Protein AF-A0A7S4QB04-F1 (afdb_monomer)

Nearest PDB structures (foldseek):
  3plt-assembly1_B  TM=1.970E-01  e=7.147E+00  Saccharomyces cerevisiae

Sequence (277 aa):
MVGHVVLGEHLRWPHLVALVASVVGAALVAQPEFLFGSKGGASSTWLGYVMALVGGFLQACIFICARKSAEVSGAVASSVEAYMGVVMFLIMPFISPIEGASMSRIADNPLLATGYVALSFCLTYVGIGAGCLGSMWCPAAVGATVMTAATMVTGYVAQTILFGETPQLLTMLGAGLMLAAVVLMALTRTEVPEKLVSEDASADNPENAANNQENEAQEVCSNASSKSTSLLSFAAAEYSQVQVPRQRQRRSDGAAAAAASNPEATTVGAVAPANAA

Secondary structure (DSSP, 8-state):
-HHHHHH-----HHHHHHHHHHHHHHHHHH--HHHH---S--S-HHHHHHHHHHHHHHHHHHHHHHHHTTTS-HHHHHHHHHHHHHHHHHHHHHH---TT--THHHHH-HHHHHHHHHHHHHHHHHHHHHHHHHHHHS-HHHHHHHHHHHHHHHHHHHHHHHH-PPPPHHHHHHHHHHHHHHHHHHHHTT-----SSSSSS-SS--S--SS------------S-TTHHHHHHHHHHHHHTS------THHHHHHHHHTT-----------PPPP--

Radius of gyration: 29.86 Å; Cα contacts (8 Å, |Δi|>4): 97; chains: 1; bounding box: 74×93×74 Å

Organism: NCBI:txid311494

Structure (mmCIF, N/CA/C/O backbone):
data_AF-A0A7S4QB04-F1
#
_entry.id   AF-A0A7S4QB04-F1
#
loop_
_atom_site.group_PDB
_atom_site.id
_atom_site.type_symbol
_atom_site.label_atom_id
_atom_site.label_alt_id
_atom_site.label_comp_id
_atom_site.label_asym_id
_atom_site.label_entity_id
_atom_site.label_seq_id
_atom_site.pdbx_PDB_ins_code
_atom_site.Cartn_x
_atom_site.Cartn_y
_atom_site.Cartn_z
_atom_site.occupancy
_atom_site.B_iso_or_equiv
_atom_site.auth_seq_id
_atom_site.auth_comp_id
_atom_site.auth_asym_id
_atom_site.auth_atom_id
_atom_site.pdbx_PDB_model_num
ATOM 1 N N . MET A 1 1 ? -3.604 -3.890 -15.550 1.00 62.22 1 MET A N 1
ATOM 2 C CA . MET A 1 1 ? -4.575 -3.424 -16.568 1.00 62.22 1 MET A CA 1
ATOM 3 C C . MET A 1 1 ? -4.302 -1.985 -16.993 1.00 62.22 1 MET A C 1
ATOM 5 O O . MET A 1 1 ? -3.884 -1.806 -18.124 1.00 62.22 1 MET A O 1
ATOM 9 N N . VAL A 1 2 ? -4.429 -0.977 -16.115 1.00 73.00 2 VAL A N 1
ATOM 10 C CA . VAL A 1 2 ? -4.194 0.440 -16.491 1.00 73.00 2 VAL A CA 1
ATOM 11 C C . VAL A 1 2 ? -2.792 0.670 -17.069 1.00 73.00 2 VAL A C 1
ATOM 13 O O . VAL A 1 2 ? -2.655 1.319 -18.097 1.00 73.00 2 VAL A O 1
ATOM 16 N N . GLY A 1 3 ? -1.765 0.043 -16.485 1.00 67.25 3 GLY A N 1
ATOM 17 C CA . GLY A 1 3 ? -0.408 0.074 -17.037 1.00 67.25 3 GLY A CA 1
ATOM 18 C C . GLY A 1 3 ? -0.315 -0.452 -18.474 1.00 67.25 3 GLY A C 1
ATOM 19 O O . GLY A 1 3 ? 0.361 0.163 -19.277 1.00 67.25 3 GLY A O 1
ATOM 20 N N . HIS A 1 4 ? -1.051 -1.505 -18.847 1.00 72.62 4 HIS A N 1
ATOM 21 C CA . HIS A 1 4 ? -1.059 -1.996 -20.231 1.00 72.62 4 HIS A CA 1
ATOM 22 C C . HIS A 1 4 ? -1.686 -0.981 -21.190 1.00 72.62 4 HIS A C 1
ATOM 24 O O . HIS A 1 4 ? -1.130 -0.715 -22.247 1.00 72.62 4 HIS A O 1
ATOM 30 N N . VAL A 1 5 ? -2.812 -0.377 -20.803 1.00 79.94 5 VAL A N 1
ATOM 31 C CA . VAL A 1 5 ? -3.500 0.619 -21.640 1.00 79.94 5 VAL A CA 1
ATOM 32 C C . VAL A 1 5 ? -2.649 1.879 -21.815 1.00 79.94 5 VAL A C 1
ATOM 34 O O . VAL A 1 5 ? -2.617 2.455 -22.895 1.00 79.94 5 VAL A O 1
ATOM 37 N N . VAL A 1 6 ? -1.946 2.304 -20.762 1.00 78.12 6 VAL A N 1
ATOM 38 C CA . VAL A 1 6 ? -1.159 3.546 -20.767 1.00 78.12 6 VAL A CA 1
ATOM 39 C C . VAL A 1 6 ? 0.252 3.349 -21.334 1.00 78.12 6 VAL A C 1
ATOM 41 O O . VAL A 1 6 ? 0.776 4.260 -21.967 1.00 78.12 6 VAL A O 1
ATOM 44 N N . LEU A 1 7 ? 0.876 2.188 -21.110 1.00 70.12 7 LEU A N 1
ATOM 45 C CA . LEU A 1 7 ? 2.275 1.906 -21.474 1.00 70.12 7 LEU A CA 1
ATOM 46 C C . LEU A 1 7 ? 2.415 0.949 -22.669 1.00 70.12 7 LEU A C 1
ATOM 48 O O . LEU A 1 7 ? 3.522 0.766 -23.161 1.00 70.12 7 LEU A O 1
ATOM 52 N N . GLY A 1 8 ? 1.333 0.314 -23.128 1.00 76.62 8 GLY A N 1
ATOM 53 C CA . GLY A 1 8 ? 1.354 -0.643 -24.241 1.00 76.62 8 GLY A CA 1
ATOM 54 C C . GLY A 1 8 ? 1.967 -2.017 -23.919 1.00 76.62 8 GLY A C 1
ATOM 55 O O . GLY A 1 8 ? 2.190 -2.809 -24.826 1.00 76.62 8 GLY A O 1
ATOM 56 N N . GLU A 1 9 ? 2.245 -2.342 -22.651 1.00 76.69 9 GLU A N 1
ATOM 57 C CA . GLU A 1 9 ? 2.982 -3.564 -22.262 1.00 76.69 9 GLU A CA 1
ATOM 58 C C . GLU A 1 9 ? 2.154 -4.854 -22.430 1.00 76.69 9 GLU A C 1
ATOM 60 O O . GLU A 1 9 ? 1.199 -5.053 -21.686 1.00 76.69 9 GLU A O 1
ATOM 65 N N . HIS A 1 10 ? 2.509 -5.765 -23.341 1.00 82.25 10 HIS A N 1
ATOM 66 C CA . HIS A 1 10 ? 1.749 -7.005 -23.577 1.00 82.25 10 HIS A CA 1
ATOM 67 C C . HIS A 1 10 ? 1.538 -7.860 -22.307 1.00 82.25 10 HIS A C 1
ATOM 69 O O . HIS A 1 10 ? 2.492 -8.355 -21.702 1.00 82.25 10 HIS A O 1
ATOM 75 N N . LEU A 1 11 ? 0.274 -8.115 -21.938 1.00 81.31 11 LEU A N 1
ATOM 76 C CA . LEU A 1 11 ? -0.063 -9.061 -20.869 1.00 81.31 11 LEU A CA 1
ATOM 77 C C . LEU A 1 11 ? 0.201 -10.500 -21.322 1.00 81.31 11 LEU A C 1
ATOM 79 O O . LEU A 1 11 ? -0.529 -11.059 -22.138 1.00 81.31 11 LEU A O 1
ATOM 83 N N . ARG A 1 12 ? 1.219 -11.129 -20.736 1.00 89.00 12 ARG A N 1
ATOM 84 C CA . ARG A 1 12 ? 1.463 -12.571 -20.894 1.00 89.00 12 ARG A CA 1
ATOM 85 C C . ARG A 1 12 ? 0.539 -13.354 -19.951 1.00 89.00 12 ARG A C 1
ATOM 87 O O . ARG A 1 12 ? 0.275 -12.899 -18.839 1.00 89.00 12 ARG A O 1
ATOM 94 N N . TRP A 1 13 ? 0.132 -14.563 -20.342 1.00 92.94 13 TRP A N 1
ATOM 95 C CA . TRP A 1 13 ? -0.676 -15.491 -19.526 1.00 92.94 13 TRP A CA 1
ATOM 96 C C . TRP A 1 13 ? -0.272 -15.623 -18.039 1.00 92.94 13 TRP A C 1
ATOM 98 O O . TRP A 1 13 ? -1.171 -15.641 -17.198 1.00 92.94 13 TRP A O 1
ATOM 108 N N . PRO A 1 14 ? 1.024 -15.645 -17.661 1.00 90.94 14 PRO A N 1
ATOM 109 C CA . PRO A 1 14 ? 1.427 -15.722 -16.254 1.00 90.94 14 PRO A CA 1
ATOM 110 C C . PRO A 1 14 ? 0.915 -14.551 -15.406 1.00 90.94 14 PRO A C 1
ATOM 112 O O . PRO A 1 14 ? 0.547 -14.740 -14.249 1.00 90.94 14 PRO A O 1
ATOM 115 N N . HIS A 1 15 ? 0.815 -13.352 -15.992 1.00 87.94 15 HIS A N 1
ATOM 116 C CA . HIS A 1 15 ? 0.278 -12.174 -15.311 1.00 87.94 15 HIS A CA 1
ATOM 117 C C . HIS A 1 15 ? -1.206 -12.349 -14.991 1.00 87.94 15 HIS A C 1
ATOM 119 O O . HIS A 1 15 ? -1.661 -11.906 -13.940 1.00 87.94 15 HIS A O 1
ATOM 125 N N . LEU A 1 16 ? -1.959 -13.011 -15.877 1.00 90.25 16 LEU A N 1
ATOM 126 C CA . LEU A 1 16 ? -3.371 -13.304 -15.650 1.00 90.25 16 LEU A CA 1
ATOM 127 C C . LEU A 1 16 ? -3.540 -14.305 -14.503 1.00 90.25 16 LEU A C 1
ATOM 129 O O . LEU A 1 16 ? -4.367 -14.085 -13.624 1.00 90.25 16 LEU A O 1
ATOM 133 N N . VAL A 1 17 ? -2.724 -15.362 -14.473 1.00 93.00 17 VAL A N 1
ATOM 134 C CA . VAL A 1 17 ? -2.746 -16.357 -13.388 1.00 93.00 17 VAL A CA 1
ATOM 135 C C . VAL A 1 17 ? -2.407 -15.706 -12.048 1.00 93.00 17 VAL A C 1
ATOM 137 O O . VAL A 1 17 ? -3.140 -15.896 -11.078 1.00 93.00 17 VAL A O 1
ATOM 140 N N . ALA A 1 18 ? -1.353 -14.885 -11.998 1.00 91.12 18 ALA A N 1
ATOM 141 C CA . ALA A 1 18 ? -1.003 -14.138 -10.794 1.00 91.12 18 ALA A CA 1
ATOM 142 C C . ALA A 1 18 ? -2.125 -13.182 -10.363 1.00 91.12 18 ALA A C 1
ATOM 144 O O . ALA A 1 18 ? -2.456 -13.108 -9.183 1.00 91.12 18 ALA A O 1
ATOM 145 N N . LEU A 1 19 ? -2.754 -12.479 -11.309 1.00 89.62 19 LEU A N 1
ATOM 146 C CA . LEU A 1 19 ? -3.870 -11.583 -11.015 1.00 89.62 19 LEU A CA 1
ATOM 147 C C . LEU A 1 19 ? -5.042 -12.344 -10.381 1.00 89.62 19 LEU A C 1
ATOM 149 O O . LEU A 1 19 ? -5.553 -11.920 -9.348 1.00 89.62 19 LEU A O 1
ATOM 153 N N . VAL A 1 20 ? -5.438 -13.478 -10.964 1.00 93.81 20 VAL A N 1
ATOM 154 C CA . VAL A 1 20 ? -6.524 -14.315 -10.431 1.00 93.81 20 VAL A CA 1
ATOM 155 C C . VAL A 1 20 ? -6.168 -14.840 -9.042 1.00 93.81 20 VAL A C 1
ATOM 157 O O . VAL A 1 20 ? -6.974 -14.711 -8.123 1.00 93.81 20 VAL A O 1
ATOM 160 N N . ALA A 1 21 ? -4.955 -15.364 -8.856 1.00 94.12 21 ALA A N 1
ATOM 161 C CA . ALA A 1 21 ? -4.488 -15.837 -7.554 1.00 94.12 21 ALA A CA 1
ATOM 162 C C . ALA A 1 21 ? -4.506 -14.719 -6.494 1.00 94.12 21 ALA A C 1
ATOM 164 O O . ALA A 1 21 ? -4.966 -14.938 -5.375 1.00 94.12 21 ALA A O 1
ATOM 165 N N . SER A 1 22 ? -4.086 -13.503 -6.857 1.00 90.94 22 SER A N 1
ATOM 166 C CA . SER A 1 22 ? -4.128 -12.334 -5.973 1.00 90.94 22 SER A CA 1
ATOM 167 C C . SER A 1 22 ? -5.561 -11.946 -5.589 1.00 90.94 22 SER A C 1
ATOM 169 O O . SER A 1 22 ? -5.825 -11.708 -4.413 1.00 90.94 22 SER A O 1
ATOM 171 N N . VAL A 1 23 ? -6.504 -11.950 -6.540 1.00 90.50 23 VAL A N 1
ATOM 172 C CA . VAL A 1 23 ? -7.926 -11.660 -6.275 1.00 90.50 23 VAL A CA 1
ATOM 173 C C . VAL A 1 23 ? -8.546 -12.706 -5.348 1.00 90.50 23 VAL A C 1
ATOM 175 O O . VAL A 1 23 ? -9.250 -12.347 -4.406 1.00 90.50 23 VAL A O 1
ATOM 178 N N . VAL A 1 24 ? -8.259 -13.992 -5.570 1.00 94.81 24 VAL A N 1
ATOM 179 C CA . VAL A 1 24 ? -8.722 -15.072 -4.683 1.00 94.81 24 VAL A CA 1
ATOM 180 C C . VAL A 1 24 ? -8.132 -14.906 -3.282 1.00 94.81 24 VAL A C 1
ATOM 182 O O . VAL A 1 24 ? -8.862 -14.995 -2.298 1.00 94.81 24 VAL A O 1
ATOM 185 N N . GLY A 1 25 ? -6.835 -14.603 -3.179 1.00 92.38 25 GLY A N 1
ATOM 186 C CA . GLY A 1 25 ? -6.180 -14.348 -1.898 1.00 92.38 25 GLY A CA 1
ATOM 187 C C . GLY A 1 25 ? -6.803 -13.162 -1.158 1.00 92.38 25 GLY A C 1
ATOM 188 O O . GLY A 1 25 ? -7.127 -13.279 0.022 1.00 92.38 25 GLY A O 1
ATOM 189 N N . ALA A 1 26 ? -7.080 -12.066 -1.869 1.00 90.38 26 ALA A N 1
ATOM 190 C CA . ALA A 1 26 ? -7.753 -10.894 -1.318 1.00 90.38 26 ALA A CA 1
ATOM 191 C C . ALA A 1 26 ? -9.171 -11.218 -0.829 1.00 90.38 26 ALA A C 1
ATOM 193 O O . ALA A 1 26 ? -9.561 -10.771 0.246 1.00 90.38 26 ALA A O 1
ATOM 194 N N . ALA A 1 27 ? -9.929 -12.033 -1.568 1.00 92.19 27 ALA A N 1
ATOM 195 C CA . ALA A 1 27 ? -11.259 -12.474 -1.152 1.00 92.19 27 ALA A CA 1
ATOM 196 C C . ALA A 1 27 ? -11.217 -13.352 0.113 1.00 92.19 27 ALA A C 1
ATOM 198 O O . ALA A 1 27 ? -12.081 -13.214 0.978 1.00 92.19 27 ALA A O 1
ATOM 199 N N . LEU A 1 28 ? -10.202 -14.213 0.259 1.00 93.88 28 LEU A N 1
ATOM 200 C CA . LEU A 1 28 ? -10.002 -15.028 1.466 1.00 93.88 28 LEU A CA 1
ATOM 201 C C . LEU A 1 28 ? -9.606 -14.186 2.684 1.00 93.88 28 LEU A C 1
ATOM 203 O O . LEU A 1 28 ? -10.012 -14.504 3.800 1.00 93.88 28 LEU A O 1
ATOM 207 N N . VAL A 1 29 ? -8.835 -13.115 2.475 1.00 90.56 29 VAL A N 1
ATOM 208 C CA . VAL A 1 29 ? -8.474 -12.161 3.534 1.00 90.56 29 VAL A CA 1
ATOM 209 C C . VAL A 1 29 ? -9.674 -11.303 3.931 1.00 90.56 29 VAL A C 1
ATOM 211 O O . VAL A 1 29 ? -9.945 -11.160 5.120 1.00 90.56 29 VAL A O 1
ATOM 214 N N . ALA A 1 30 ? -10.405 -10.760 2.954 1.00 88.88 30 ALA A N 1
ATOM 215 C CA . ALA A 1 30 ? -11.537 -9.864 3.185 1.00 88.88 30 ALA A CA 1
ATOM 216 C C . ALA A 1 30 ? -12.785 -10.580 3.726 1.00 88.88 30 ALA A C 1
ATOM 218 O O . ALA A 1 30 ? -13.674 -9.907 4.243 1.00 88.88 30 ALA A O 1
ATOM 219 N N . GLN A 1 31 ? -12.858 -11.909 3.568 1.00 91.88 31 GLN A N 1
ATOM 220 C CA . GLN A 1 31 ? -13.980 -12.768 3.959 1.00 91.88 31 GLN A CA 1
ATOM 221 C C . GLN A 1 31 ? -15.347 -12.112 3.707 1.00 91.88 31 GLN A C 1
ATOM 223 O O . GLN A 1 31 ? -16.115 -11.899 4.648 1.00 91.88 31 GLN A O 1
ATOM 228 N N . PRO A 1 32 ? -15.669 -11.732 2.456 1.00 89.50 32 PRO A N 1
ATOM 229 C CA . PRO A 1 32 ? -16.854 -10.938 2.225 1.00 89.50 32 PRO A CA 1
ATOM 230 C C . PRO A 1 32 ? -18.120 -11.730 2.559 1.00 89.50 32 PRO A C 1
ATOM 232 O O . PRO A 1 32 ? -18.220 -12.927 2.271 1.00 89.50 32 PRO A O 1
ATOM 235 N N . GLU A 1 33 ? -19.109 -11.045 3.133 1.00 90.19 33 GLU A N 1
ATOM 236 C CA . GLU A 1 33 ? -20.320 -11.677 3.681 1.00 90.19 33 GLU A CA 1
ATOM 237 C C . GLU A 1 33 ? -21.095 -12.506 2.644 1.00 90.19 33 GLU A C 1
ATOM 239 O O . GLU A 1 33 ? -21.743 -13.487 2.998 1.00 90.19 33 GLU A O 1
ATOM 244 N N . PHE A 1 34 ? -21.000 -12.166 1.353 1.00 87.62 34 PHE A N 1
ATOM 245 C CA . PHE A 1 34 ? -21.664 -12.920 0.285 1.00 87.62 34 PHE A CA 1
ATOM 246 C C . PHE A 1 34 ? -21.056 -14.313 0.037 1.00 87.62 34 PHE A C 1
ATOM 248 O O . PHE A 1 34 ? -21.758 -15.188 -0.462 1.00 87.62 34 PHE A O 1
ATOM 255 N N . LEU A 1 35 ? -19.777 -14.530 0.374 1.00 90.50 35 LEU A N 1
ATOM 256 C CA . LEU A 1 35 ? -19.100 -15.831 0.240 1.00 90.50 35 LEU A CA 1
ATOM 257 C C . LEU A 1 35 ? -19.093 -16.621 1.547 1.00 90.50 35 LEU A C 1
ATOM 259 O O . LEU A 1 35 ? -19.187 -17.845 1.519 1.00 90.50 35 LEU A O 1
ATOM 263 N N . PHE A 1 36 ? -18.954 -15.928 2.680 1.00 92.50 36 PHE A N 1
ATOM 264 C CA . PHE A 1 36 ? -18.722 -16.556 3.986 1.00 92.50 36 PHE A CA 1
ATOM 265 C C . PHE A 1 36 ? -19.918 -16.467 4.942 1.00 92.50 36 PHE A C 1
ATOM 267 O O . PHE A 1 36 ? -19.867 -17.019 6.041 1.00 92.50 36 PHE A O 1
ATOM 274 N N . GLY A 1 37 ? -21.006 -15.823 4.514 1.00 90.81 37 GLY A N 1
ATOM 275 C CA . GLY A 1 37 ? -22.184 -15.558 5.330 1.00 90.81 37 GLY A CA 1
ATOM 276 C C . GLY A 1 37 ? -22.016 -14.317 6.210 1.00 90.81 37 GLY A C 1
ATOM 277 O O . GLY A 1 37 ? -20.921 -13.987 6.665 1.00 90.81 37 GLY A O 1
ATOM 278 N N . SER A 1 38 ? -23.120 -13.613 6.461 1.00 85.44 38 SER A N 1
ATOM 279 C CA . SER A 1 38 ? -23.145 -12.478 7.386 1.00 85.44 38 SER A CA 1
ATOM 280 C C . SER A 1 38 ? -23.165 -12.980 8.831 1.00 85.44 38 SER A C 1
ATOM 282 O O . SER A 1 38 ? -24.019 -13.792 9.190 1.00 85.44 38 SER A O 1
ATOM 284 N N . LYS A 1 39 ? -22.256 -12.491 9.684 1.00 80.00 39 LYS A N 1
ATOM 285 C CA . LYS A 1 39 ? -22.237 -12.816 11.126 1.00 80.00 39 LYS A CA 1
ATOM 286 C C . LYS A 1 39 ? -23.136 -11.908 11.982 1.00 80.00 39 LYS A C 1
ATOM 288 O O . LYS A 1 39 ? -23.058 -11.962 13.203 1.00 80.00 39 LYS A O 1
ATOM 293 N N . GLY A 1 40 ? -24.040 -11.151 11.355 1.00 69.62 40 GLY A N 1
ATOM 294 C CA . GLY A 1 40 ? -25.087 -10.392 12.041 1.00 69.62 40 GLY A CA 1
ATOM 295 C C . GLY A 1 40 ? -24.639 -8.992 12.462 1.00 69.62 40 GLY A C 1
ATOM 296 O O . GLY A 1 40 ? -24.097 -8.800 13.543 1.00 69.62 40 GLY A O 1
ATOM 297 N N . GLY A 1 41 ? -24.913 -8.009 11.601 1.00 70.06 41 GLY A N 1
ATOM 298 C CA . GLY A 1 41 ? -24.689 -6.584 11.860 1.00 70.06 41 GLY A CA 1
ATOM 299 C C . GLY A 1 41 ? -24.790 -5.771 10.570 1.00 70.06 41 GLY A C 1
ATOM 300 O O . GLY A 1 41 ? -23.783 -5.450 9.960 1.00 70.06 41 GLY A O 1
ATOM 301 N N . ALA A 1 42 ? -26.012 -5.490 10.113 1.00 63.34 42 ALA A N 1
ATOM 302 C CA . ALA A 1 42 ? -26.306 -4.934 8.788 1.00 63.34 42 ALA A CA 1
ATOM 303 C C . ALA A 1 42 ? -26.025 -3.419 8.632 1.00 63.34 42 ALA A C 1
ATOM 305 O O . ALA A 1 42 ? -26.870 -2.691 8.109 1.00 63.34 42 ALA A O 1
ATOM 306 N N . SER A 1 43 ? -24.862 -2.913 9.049 1.00 67.25 43 SER A N 1
ATOM 307 C CA . SER A 1 43 ? -24.471 -1.522 8.776 1.00 67.25 43 SER A CA 1
ATOM 308 C C . SER A 1 43 ? -23.381 -1.436 7.701 1.00 67.25 43 SER A C 1
ATOM 310 O O . SER A 1 43 ? -22.192 -1.596 7.940 1.00 67.25 43 SER A O 1
ATOM 312 N N . SER A 1 44 ? -23.813 -1.128 6.474 1.00 80.81 44 SER A N 1
ATOM 313 C CA . SER A 1 44 ? -23.005 -0.539 5.388 1.00 80.81 44 SER A CA 1
ATOM 314 C C . SER A 1 44 ? -21.656 -1.195 5.025 1.00 80.81 44 SER A C 1
ATOM 316 O O . SER A 1 44 ? -20.796 -0.514 4.467 1.00 80.81 44 SER A O 1
ATOM 318 N N . THR A 1 45 ? -21.461 -2.504 5.230 1.00 83.56 45 THR A N 1
ATOM 319 C CA . THR A 1 45 ? -20.228 -3.221 4.823 1.00 83.56 45 THR A CA 1
ATOM 320 C C . THR A 1 45 ? -19.882 -3.000 3.342 1.00 83.56 45 THR A C 1
ATOM 322 O O . THR A 1 45 ? -18.719 -2.837 2.972 1.00 83.56 45 THR A O 1
ATOM 325 N N . TRP A 1 46 ? -20.905 -2.901 2.485 1.00 85.50 46 TRP A N 1
ATOM 326 C CA . TRP A 1 46 ? -20.745 -2.646 1.051 1.00 85.50 46 TRP A CA 1
ATOM 327 C C . TRP A 1 46 ? -20.027 -1.322 0.742 1.00 85.50 46 TRP A C 1
ATOM 329 O O . TRP A 1 46 ? -19.248 -1.265 -0.210 1.00 85.50 46 TRP A O 1
ATOM 339 N N . LEU A 1 47 ? -20.246 -0.277 1.550 1.00 86.75 47 LEU A N 1
ATOM 340 C CA . LEU A 1 47 ? -19.595 1.020 1.366 1.00 86.75 47 LEU A CA 1
ATOM 341 C C . LEU A 1 47 ? -18.092 0.896 1.624 1.00 86.75 47 LEU A C 1
ATOM 343 O O . LEU A 1 47 ? -17.296 1.451 0.872 1.00 86.75 47 LEU A O 1
ATOM 347 N N . GLY A 1 48 ? -17.707 0.104 2.630 1.00 85.88 48 GLY A N 1
ATOM 348 C CA . GLY A 1 48 ? -16.311 -0.237 2.897 1.00 85.88 48 GLY A CA 1
ATOM 349 C C . GLY A 1 48 ? -15.651 -0.936 1.708 1.00 85.88 48 GLY A C 1
ATOM 350 O O . GLY A 1 48 ? -14.552 -0.554 1.313 1.00 85.88 48 GLY A O 1
ATOM 351 N N . TYR A 1 49 ? -16.339 -1.889 1.069 1.00 86.56 49 TYR A N 1
ATOM 352 C CA . TYR A 1 49 ? -15.822 -2.553 -0.134 1.00 86.56 49 TYR A CA 1
ATOM 353 C C . TYR A 1 49 ? -15.645 -1.589 -1.312 1.00 86.56 49 TYR A C 1
ATOM 355 O O . TYR A 1 49 ? -14.609 -1.620 -1.975 1.00 86.56 49 TYR A O 1
ATOM 363 N N . VAL A 1 50 ? -16.618 -0.705 -1.558 1.00 88.88 50 VAL A N 1
ATOM 364 C CA . VAL A 1 50 ? -16.514 0.308 -2.622 1.00 88.88 50 VAL A CA 1
ATOM 365 C C . VAL A 1 50 ? -15.363 1.270 -2.339 1.00 88.88 50 VAL A C 1
ATOM 367 O O . VAL A 1 50 ? -14.543 1.510 -3.223 1.00 88.88 50 VAL A O 1
ATOM 370 N N . MET A 1 51 ? -15.249 1.769 -1.106 1.00 87.94 51 MET A N 1
ATOM 371 C CA . MET A 1 51 ? -14.161 2.664 -0.707 1.00 87.94 51 MET A CA 1
ATOM 372 C C . MET A 1 51 ? -12.793 1.986 -0.811 1.00 87.94 51 MET A C 1
ATOM 374 O O . MET A 1 51 ? -11.848 2.611 -1.284 1.00 87.94 51 MET A O 1
ATOM 378 N N . ALA A 1 52 ? -12.683 0.706 -0.448 1.00 86.69 52 ALA A N 1
ATOM 379 C CA . ALA A 1 52 ? -11.448 -0.058 -0.600 1.00 86.69 52 ALA A CA 1
ATOM 380 C C . ALA A 1 52 ? -11.048 -0.217 -2.078 1.00 86.69 52 ALA A C 1
ATOM 382 O O . ALA A 1 52 ? -9.882 -0.022 -2.423 1.00 86.69 52 ALA A O 1
ATOM 383 N N . LEU A 1 53 ? -12.005 -0.512 -2.966 1.00 87.56 53 LEU A N 1
ATOM 384 C CA . LEU A 1 53 ? -11.752 -0.615 -4.408 1.00 87.56 53 LEU A CA 1
ATOM 385 C C . LEU A 1 53 ? -11.345 0.728 -5.021 1.00 87.56 53 LEU A C 1
ATOM 387 O O . LEU A 1 53 ? -10.373 0.788 -5.776 1.00 87.56 53 LEU A O 1
ATOM 391 N N . VAL A 1 54 ? -12.058 1.804 -4.680 1.00 90.50 54 VAL A N 1
ATOM 392 C CA . VAL A 1 54 ? -11.733 3.162 -5.138 1.00 90.50 54 VAL A CA 1
ATOM 393 C C . VAL A 1 54 ? -10.361 3.580 -4.616 1.00 90.50 54 VAL A C 1
ATOM 395 O O . VA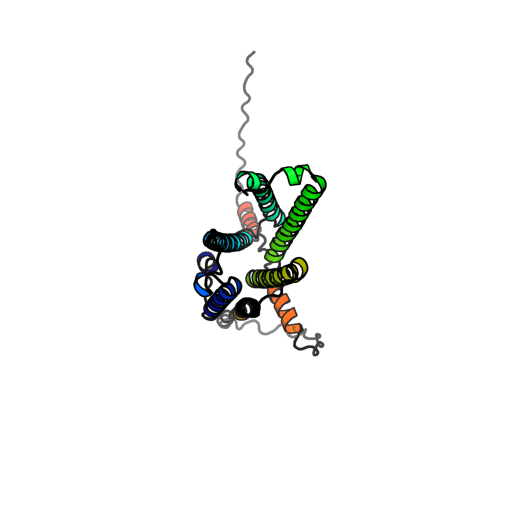L A 1 54 ? -9.538 4.050 -5.397 1.00 90.50 54 VAL A O 1
ATOM 398 N N . GLY A 1 55 ? -10.077 3.341 -3.335 1.00 89.12 55 GLY A N 1
ATOM 399 C CA . GLY A 1 55 ? -8.778 3.614 -2.725 1.00 89.12 55 GLY A CA 1
ATOM 400 C C . GLY A 1 55 ? -7.644 2.872 -3.430 1.00 89.12 55 GLY A C 1
ATOM 401 O O . GLY A 1 55 ? -6.667 3.495 -3.836 1.00 89.12 55 GLY A O 1
ATOM 402 N N . GLY A 1 56 ? -7.799 1.567 -3.674 1.00 85.25 56 GLY A N 1
ATOM 403 C CA . GLY A 1 56 ? -6.810 0.770 -4.406 1.00 85.25 56 GLY A CA 1
ATOM 404 C C . GLY A 1 56 ? -6.596 1.239 -5.850 1.00 85.25 56 GLY A C 1
ATOM 405 O O . GLY A 1 56 ? -5.460 1.294 -6.324 1.00 85.25 56 GLY A O 1
ATOM 406 N N . PHE A 1 57 ? -7.665 1.629 -6.550 1.00 87.00 57 PHE A N 1
ATOM 407 C CA . PHE A 1 57 ? -7.572 2.180 -7.904 1.00 87.00 57 PHE A CA 1
ATOM 408 C C . PHE A 1 57 ? -6.848 3.531 -7.932 1.00 87.00 57 PHE A C 1
ATOM 410 O O . PHE A 1 57 ? -5.935 3.722 -8.738 1.00 87.00 57 PHE A O 1
ATOM 417 N N . LEU A 1 58 ? -7.211 4.453 -7.036 1.00 88.94 58 LEU A N 1
ATOM 418 C CA . LEU A 1 58 ? -6.549 5.752 -6.911 1.00 88.94 58 LEU A CA 1
ATOM 419 C C . LEU A 1 58 ? -5.072 5.585 -6.538 1.00 88.94 58 LEU A C 1
ATOM 421 O O . LEU A 1 58 ? -4.224 6.239 -7.143 1.00 88.94 58 LEU A O 1
ATOM 425 N N . GLN A 1 59 ? -4.748 4.649 -5.641 1.00 84.62 59 GLN A N 1
ATOM 426 C CA . GLN A 1 59 ? -3.368 4.311 -5.292 1.00 84.62 59 GLN A CA 1
ATOM 427 C C . GLN A 1 59 ? -2.569 3.836 -6.515 1.00 84.62 59 GLN A C 1
ATOM 429 O O . GLN A 1 59 ? -1.433 4.261 -6.731 1.00 84.62 59 GLN A O 1
ATOM 434 N N . ALA A 1 60 ? -3.164 2.997 -7.368 1.00 82.38 60 ALA A N 1
ATOM 435 C CA . ALA A 1 60 ? -2.529 2.577 -8.615 1.00 82.38 60 ALA A CA 1
ATOM 436 C C . ALA A 1 60 ? -2.301 3.759 -9.577 1.00 82.38 60 ALA A C 1
ATOM 438 O O . ALA A 1 60 ? -1.241 3.852 -10.200 1.00 82.38 60 ALA A O 1
ATOM 439 N N . CYS A 1 61 ? -3.262 4.683 -9.678 1.00 84.44 61 CYS A N 1
ATOM 440 C CA . CYS A 1 61 ? -3.118 5.908 -10.467 1.00 84.44 61 CYS A CA 1
ATOM 441 C C . CYS A 1 61 ? -1.977 6.795 -9.951 1.00 84.44 61 CYS A C 1
ATOM 443 O O . CYS A 1 61 ? -1.210 7.305 -10.766 1.00 84.44 61 CYS A O 1
ATOM 445 N N . ILE A 1 62 ? -1.810 6.924 -8.629 1.00 83.44 62 ILE A N 1
ATOM 446 C CA . ILE A 1 62 ? -0.698 7.670 -8.019 1.00 83.44 62 ILE A CA 1
ATOM 447 C C . ILE A 1 62 ? 0.646 7.102 -8.484 1.00 83.44 62 ILE A C 1
ATOM 449 O O . ILE A 1 62 ? 1.484 7.863 -8.962 1.00 83.44 62 ILE A O 1
ATOM 453 N N . PHE A 1 63 ? 0.838 5.778 -8.455 1.00 80.19 63 PHE A N 1
ATOM 454 C CA . PHE A 1 63 ? 2.084 5.167 -8.935 1.00 80.19 63 PHE A CA 1
ATOM 455 C C . PHE A 1 63 ? 2.345 5.415 -10.428 1.00 80.19 63 PHE A C 1
ATOM 457 O O . PHE A 1 63 ? 3.490 5.624 -10.832 1.00 80.19 63 PHE A O 1
ATOM 464 N N . ILE A 1 64 ? 1.303 5.416 -11.263 1.00 82.06 64 ILE A N 1
ATOM 465 C CA . ILE A 1 64 ? 1.438 5.714 -12.697 1.00 82.06 64 ILE A CA 1
ATOM 466 C C . ILE A 1 64 ? 1.821 7.184 -12.907 1.00 82.06 64 ILE A C 1
ATOM 468 O O . ILE A 1 64 ? 2.744 7.474 -13.673 1.00 82.06 64 ILE A O 1
ATOM 472 N N . CYS A 1 65 ? 1.150 8.104 -12.212 1.00 83.06 65 CYS A N 1
ATOM 473 C CA . CYS A 1 65 ? 1.452 9.532 -12.262 1.00 83.06 65 CYS A CA 1
ATOM 474 C C . CYS A 1 65 ? 2.874 9.820 -11.773 1.00 83.06 65 CYS A C 1
ATOM 476 O O . CYS A 1 65 ? 3.607 10.511 -12.474 1.00 83.06 65 CYS A O 1
ATOM 478 N N . ALA A 1 66 ? 3.286 9.220 -10.651 1.00 81.69 66 ALA A N 1
ATOM 479 C CA . ALA A 1 66 ? 4.625 9.362 -10.083 1.00 81.69 66 ALA A CA 1
ATOM 480 C C . ALA A 1 66 ? 5.719 8.954 -11.081 1.00 81.69 66 ALA A C 1
ATOM 482 O O . ALA A 1 66 ? 6.713 9.660 -11.243 1.00 81.69 66 ALA A O 1
ATOM 483 N N . ARG A 1 67 ? 5.510 7.856 -11.821 1.00 75.38 67 ARG A N 1
ATOM 484 C CA . ARG A 1 67 ? 6.434 7.431 -12.885 1.00 75.38 67 ARG A CA 1
ATOM 485 C C . ARG A 1 67 ? 6.463 8.403 -14.056 1.00 75.38 67 ARG A C 1
ATOM 487 O O . ARG A 1 67 ? 7.529 8.671 -14.599 1.00 75.38 67 ARG A O 1
ATOM 494 N N . LYS A 1 68 ? 5.304 8.923 -14.465 1.00 82.12 68 LYS A N 1
ATOM 495 C CA . LYS A 1 68 ? 5.226 9.905 -15.554 1.00 82.12 68 LYS A CA 1
ATOM 496 C C . LYS A 1 68 ? 5.882 11.234 -15.166 1.00 82.12 68 LYS A C 1
ATOM 498 O O . LYS A 1 68 ? 6.401 11.928 -16.032 1.00 82.12 68 LYS A O 1
ATOM 503 N N . SER A 1 69 ? 5.895 11.562 -13.878 1.00 83.56 69 SER A N 1
ATOM 504 C CA . SER A 1 69 ? 6.554 12.738 -13.318 1.00 83.56 69 SER A CA 1
ATOM 505 C C . SER A 1 69 ? 7.979 12.462 -12.834 1.00 83.56 69 SER A C 1
ATOM 507 O O . SER A 1 69 ? 8.445 13.181 -11.959 1.00 83.56 69 SER A O 1
ATOM 509 N N . ALA A 1 70 ? 8.684 11.454 -13.363 1.00 80.12 70 ALA A N 1
ATOM 510 C CA . ALA A 1 70 ? 10.054 11.134 -12.937 1.00 80.12 70 ALA A CA 1
ATOM 511 C C . ALA A 1 70 ? 11.044 12.311 -13.092 1.00 80.12 70 ALA A C 1
ATOM 513 O O . ALA A 1 70 ? 12.076 12.341 -12.431 1.00 80.12 70 ALA A O 1
ATOM 514 N N . GLU A 1 71 ? 10.722 13.299 -13.934 1.00 83.62 71 GLU A N 1
ATOM 515 C CA . GLU A 1 71 ? 11.500 14.536 -14.090 1.00 83.62 71 GLU A CA 1
ATOM 516 C C . GLU A 1 71 ? 11.269 15.558 -12.959 1.00 83.62 71 GLU A C 1
ATOM 518 O O . GLU A 1 71 ? 12.033 16.512 -12.809 1.00 83.62 71 GLU A O 1
ATOM 523 N N . VAL A 1 72 ? 10.215 15.383 -12.160 1.00 87.12 72 VAL A N 1
ATOM 524 C CA . VAL A 1 72 ? 9.868 16.261 -11.042 1.00 87.12 72 VAL A CA 1
ATOM 525 C C . VAL A 1 72 ? 10.558 15.759 -9.777 1.00 87.12 72 VAL A C 1
ATOM 527 O O . VAL A 1 72 ? 10.556 14.568 -9.475 1.00 87.12 72 VAL A O 1
ATOM 530 N N . SER A 1 73 ? 11.127 16.682 -8.999 1.00 87.81 73 SER A N 1
ATOM 531 C CA . SER A 1 73 ? 11.717 16.354 -7.699 1.00 87.81 73 SER A CA 1
ATOM 532 C C . SER A 1 73 ? 10.690 15.662 -6.798 1.00 87.81 73 SER A C 1
ATOM 534 O O . SER A 1 73 ? 9.602 16.195 -6.565 1.00 87.81 73 SER A O 1
ATOM 536 N N . GLY A 1 74 ? 11.055 14.501 -6.246 1.00 83.12 74 GLY A N 1
ATOM 537 C CA . GLY A 1 74 ? 10.184 13.721 -5.361 1.00 83.12 74 GLY A CA 1
ATOM 538 C C . GLY A 1 74 ? 9.703 14.529 -4.157 1.00 83.12 74 GLY A C 1
ATOM 539 O O . GLY A 1 74 ? 8.551 14.405 -3.763 1.00 83.12 74 GLY A O 1
ATOM 540 N N . ALA A 1 75 ? 10.531 15.453 -3.659 1.00 84.88 75 ALA A N 1
ATOM 541 C CA . ALA A 1 75 ? 10.163 16.354 -2.571 1.00 84.88 75 ALA A CA 1
ATOM 542 C C . ALA A 1 75 ? 8.952 17.240 -2.912 1.00 84.88 75 ALA A C 1
ATOM 544 O O . ALA A 1 75 ? 8.122 17.498 -2.043 1.00 84.88 75 ALA A O 1
ATOM 545 N N . VAL A 1 76 ? 8.819 17.685 -4.167 1.00 88.31 76 VAL A N 1
ATOM 546 C CA . VAL A 1 76 ? 7.673 18.500 -4.602 1.00 88.31 76 VAL A CA 1
ATOM 547 C C . VAL A 1 76 ? 6.407 17.648 -4.618 1.00 88.31 76 VAL A C 1
ATOM 549 O O . VAL A 1 76 ? 5.391 18.072 -4.075 1.00 88.31 76 VAL A O 1
ATOM 552 N N . ALA A 1 77 ? 6.479 16.431 -5.164 1.00 85.31 77 ALA A N 1
ATOM 553 C CA . ALA A 1 77 ? 5.353 15.498 -5.167 1.00 85.31 77 ALA A CA 1
ATOM 554 C C . ALA A 1 77 ? 4.896 15.154 -3.736 1.00 85.31 77 ALA A C 1
ATOM 556 O O . ALA A 1 77 ? 3.716 15.305 -3.421 1.00 85.31 77 ALA A O 1
ATOM 557 N N . SER A 1 78 ? 5.835 14.809 -2.845 1.00 85.94 78 SER A N 1
ATOM 558 C CA . SER A 1 78 ? 5.539 14.525 -1.436 1.00 85.94 78 SER A CA 1
ATOM 559 C C . SER A 1 78 ? 4.966 15.739 -0.700 1.00 85.94 78 SER A C 1
ATOM 561 O O . SER A 1 78 ? 4.085 15.586 0.141 1.00 85.94 78 SER A O 1
ATOM 563 N N . SER A 1 79 ? 5.427 16.954 -1.021 1.00 85.50 79 SER A N 1
ATOM 564 C CA . SER A 1 79 ? 4.917 18.186 -0.402 1.00 85.50 79 SER A CA 1
ATOM 565 C C . SER A 1 79 ? 3.473 18.475 -0.809 1.00 85.50 79 SER A C 1
ATOM 567 O O . SER A 1 79 ? 2.667 18.862 0.036 1.00 85.50 79 SER A O 1
ATOM 569 N N . VAL A 1 80 ? 3.129 18.270 -2.085 1.00 89.44 80 VAL A N 1
ATOM 570 C CA . VAL A 1 80 ? 1.752 18.433 -2.580 1.00 89.44 80 VAL A CA 1
ATOM 571 C C . VAL A 1 80 ? 0.825 17.406 -1.933 1.00 89.44 80 VAL A C 1
ATOM 573 O O . VAL A 1 80 ? -0.263 17.764 -1.483 1.00 89.44 80 VAL A O 1
ATOM 576 N N . GLU A 1 81 ? 1.260 16.149 -1.834 1.00 87.62 81 GLU A N 1
ATOM 577 C CA . GLU A 1 81 ? 0.489 15.092 -1.177 1.00 87.62 81 GLU A CA 1
ATOM 578 C C . GLU A 1 81 ? 0.283 15.385 0.314 1.00 87.62 81 GLU A C 1
ATOM 580 O O . GLU A 1 81 ? -0.846 15.323 0.803 1.00 87.62 81 GLU A O 1
ATOM 585 N N . ALA A 1 82 ? 1.338 15.806 1.019 1.00 87.00 82 ALA A N 1
ATOM 586 C CA . ALA A 1 82 ? 1.248 16.210 2.418 1.00 87.00 82 ALA A CA 1
ATOM 587 C C . ALA A 1 82 ? 0.278 17.387 2.609 1.00 87.00 82 ALA A C 1
ATOM 589 O O . ALA A 1 82 ? -0.547 17.361 3.521 1.00 87.00 82 ALA A O 1
ATOM 590 N N . TYR A 1 83 ? 0.324 18.392 1.727 1.00 90.62 83 TYR A N 1
ATOM 591 C CA . TYR A 1 83 ? -0.590 19.533 1.774 1.00 90.62 83 TYR A CA 1
ATOM 592 C C . TYR A 1 83 ? -2.052 19.105 1.594 1.00 90.62 83 TYR A C 1
ATOM 594 O O . TYR A 1 83 ? -2.909 19.468 2.402 1.00 90.62 83 TYR A O 1
ATOM 602 N N . MET A 1 84 ? -2.339 18.276 0.585 1.00 89.25 84 MET A N 1
ATOM 603 C CA . MET A 1 84 ? -3.686 17.742 0.355 1.00 89.25 84 MET A CA 1
ATOM 604 C C . MET A 1 84 ? -4.166 16.874 1.525 1.00 89.25 84 MET A C 1
ATOM 606 O O . MET A 1 84 ? -5.333 16.960 1.912 1.00 89.25 84 MET A O 1
ATOM 610 N N . GLY A 1 85 ? -3.266 16.092 2.129 1.00 86.94 85 GLY A N 1
ATOM 611 C CA . GLY A 1 85 ? -3.543 15.295 3.322 1.00 86.94 85 GLY A CA 1
ATOM 612 C C . GLY A 1 85 ? -3.933 16.152 4.526 1.00 86.94 85 GLY A C 1
ATOM 613 O O . GLY A 1 85 ? -4.917 15.845 5.197 1.00 86.94 85 GLY A O 1
ATOM 614 N N . VAL A 1 86 ? -3.231 17.267 4.762 1.00 87.00 86 VAL A N 1
ATOM 615 C CA . VAL A 1 86 ? -3.574 18.224 5.831 1.00 87.00 86 VAL A CA 1
ATOM 616 C C . VAL A 1 86 ? -4.956 18.829 5.597 1.00 87.00 86 VAL A C 1
ATOM 618 O O . VAL A 1 86 ? -5.767 18.858 6.521 1.00 87.00 86 VAL A O 1
ATOM 621 N N . VAL A 1 87 ? -5.262 19.262 4.370 1.00 89.50 87 VAL A N 1
ATOM 622 C CA . VAL A 1 87 ? -6.586 19.816 4.042 1.00 89.50 87 VAL A CA 1
ATOM 623 C C . VAL A 1 87 ? -7.686 18.778 4.276 1.00 89.50 87 VAL A C 1
ATOM 625 O O . VAL A 1 87 ? -8.682 19.082 4.929 1.00 89.50 87 VAL A O 1
ATOM 628 N N . MET A 1 88 ? -7.496 17.537 3.817 1.00 87.75 88 MET A N 1
ATOM 629 C CA . MET A 1 88 ? -8.461 16.454 4.042 1.00 87.75 88 MET A CA 1
ATOM 630 C C . MET A 1 88 ? -8.647 16.138 5.527 1.00 87.75 88 MET A C 1
ATOM 632 O O . MET A 1 88 ? -9.780 15.968 5.976 1.00 87.75 88 MET A O 1
ATOM 636 N N . PHE A 1 89 ? -7.564 16.118 6.306 1.00 84.94 89 PHE A N 1
ATOM 637 C CA . PHE A 1 89 ? -7.623 15.886 7.748 1.00 84.94 89 PHE A CA 1
ATOM 638 C C . PHE A 1 89 ? -8.386 16.998 8.483 1.00 84.94 89 PHE A C 1
ATOM 640 O O . PHE A 1 89 ? -9.193 16.710 9.363 1.00 84.94 89 PHE A O 1
ATOM 647 N N . LEU A 1 90 ? -8.192 18.261 8.086 1.00 86.94 90 LEU A N 1
ATOM 648 C CA . LEU A 1 90 ? -8.920 19.403 8.650 1.00 86.94 90 LEU A CA 1
ATOM 649 C C . LEU A 1 90 ? -10.409 19.393 8.289 1.00 86.94 90 LEU A C 1
ATOM 651 O O . LEU A 1 90 ? -11.231 19.850 9.080 1.00 86.94 90 LEU A O 1
ATOM 655 N N . ILE A 1 91 ? -10.764 18.875 7.112 1.00 87.88 91 ILE A N 1
ATOM 656 C CA . ILE A 1 91 ? -12.152 18.804 6.641 1.00 87.88 91 ILE A CA 1
ATOM 657 C C . ILE A 1 91 ? -12.900 17.592 7.235 1.00 87.88 91 ILE A C 1
ATOM 659 O O . ILE A 1 91 ? -14.109 17.663 7.458 1.00 87.88 91 ILE A O 1
ATOM 663 N N . MET A 1 92 ? -12.198 16.494 7.534 1.00 85.00 92 MET A N 1
ATOM 664 C CA . MET A 1 92 ? -12.762 15.243 8.061 1.00 85.00 92 MET A CA 1
ATOM 665 C C . MET A 1 92 ? -13.759 15.400 9.233 1.00 85.00 92 MET A C 1
ATOM 667 O O . MET A 1 92 ? -14.844 14.815 9.130 1.00 85.00 92 MET A O 1
ATOM 671 N N . PRO A 1 93 ? -13.502 16.209 10.288 1.00 82.44 93 PRO A N 1
ATOM 672 C CA . PRO A 1 93 ? -14.463 16.390 11.383 1.00 82.44 93 PRO A CA 1
ATOM 673 C C . PRO A 1 93 ? -15.773 17.072 10.962 1.00 82.44 93 PRO A C 1
ATOM 675 O O . PRO A 1 93 ? -16.763 16.965 11.678 1.00 82.44 93 PRO A O 1
ATOM 678 N N . PHE A 1 94 ? -15.800 17.765 9.819 1.00 84.44 94 PHE A N 1
ATOM 679 C CA . PHE A 1 94 ? -17.005 18.422 9.305 1.00 84.44 94 PHE A CA 1
ATOM 680 C C . PHE A 1 94 ? -17.848 17.508 8.410 1.00 84.44 94 PHE A C 1
ATOM 682 O O . PHE A 1 94 ? -19.055 17.710 8.305 1.00 84.44 94 PHE A O 1
ATOM 689 N N . ILE A 1 95 ? -17.229 16.522 7.750 1.00 85.75 95 ILE A N 1
ATOM 690 C CA . ILE A 1 95 ? -17.920 15.624 6.809 1.00 85.75 95 ILE A CA 1
ATOM 691 C C . ILE A 1 95 ? -18.435 14.363 7.499 1.00 85.75 95 ILE A C 1
ATOM 693 O O . ILE A 1 95 ? -19.437 13.804 7.060 1.00 85.75 95 ILE A O 1
ATOM 697 N N . SER A 1 96 ? -17.758 13.883 8.543 1.00 78.12 96 SER A N 1
ATOM 698 C CA . SER A 1 96 ? -18.124 12.625 9.188 1.00 78.12 96 SER A CA 1
ATOM 699 C C . SER A 1 96 ? -19.060 12.881 10.375 1.00 78.12 96 SER A C 1
ATOM 701 O O . SER A 1 96 ? -18.587 13.332 11.421 1.00 78.12 96 SER A O 1
ATOM 703 N N . PRO A 1 97 ? -20.376 12.595 10.268 1.00 66.62 97 PRO A N 1
ATOM 704 C CA . PRO A 1 97 ? -21.281 12.589 11.410 1.00 66.62 97 PRO A CA 1
ATOM 705 C C . PRO A 1 97 ? -20.985 11.347 12.257 1.00 66.62 97 PRO A C 1
ATOM 707 O O . PRO A 1 97 ? -21.751 10.388 12.286 1.00 66.62 97 PRO A O 1
ATOM 710 N N . ILE A 1 98 ? -19.821 11.319 12.905 1.00 75.56 98 ILE A N 1
ATOM 711 C CA . ILE A 1 98 ? -19.494 10.276 13.870 1.00 75.56 98 ILE A CA 1
ATOM 712 C C . ILE A 1 98 ? -20.309 10.602 15.116 1.00 75.56 98 ILE A C 1
ATOM 714 O O . ILE A 1 98 ? -19.898 11.405 15.957 1.00 75.56 98 ILE A O 1
ATOM 718 N N . GLU A 1 99 ? -21.495 10.005 15.210 1.00 64.81 99 GLU A N 1
ATOM 719 C CA . GLU A 1 99 ? -22.305 9.988 16.424 1.00 64.81 99 GLU A CA 1
ATOM 720 C C . GLU A 1 99 ? -21.435 9.450 17.573 1.00 64.81 99 GLU A C 1
ATOM 722 O O . GLU A 1 99 ? -21.145 8.260 17.659 1.00 64.81 99 GLU A O 1
ATOM 727 N N . GLY A 1 100 ? -20.926 10.350 18.421 1.00 65.06 100 GLY A N 1
ATOM 728 C CA . GLY A 1 100 ? -20.054 10.009 19.551 1.00 65.06 100 GLY A CA 1
ATOM 729 C C . GLY A 1 100 ? -18.599 10.481 19.456 1.00 65.06 100 GLY A C 1
ATOM 730 O O . GLY A 1 100 ? -17.877 10.358 20.448 1.00 65.06 100 GLY A O 1
ATOM 731 N N . ALA A 1 101 ? -18.162 11.094 18.349 1.00 62.44 101 ALA A N 1
ATOM 732 C CA . ALA A 1 101 ? -16.913 11.861 18.331 1.00 62.44 101 ALA A CA 1
ATOM 733 C C . ALA A 1 101 ? -17.132 13.205 19.038 1.00 62.44 101 ALA A C 1
ATOM 735 O O . ALA A 1 101 ? -17.171 14.270 18.422 1.00 62.44 101 ALA A O 1
ATOM 736 N N . SER A 1 102 ? -17.347 13.168 20.354 1.00 66.88 102 SER A N 1
ATOM 737 C CA . SER A 1 102 ? -17.464 14.397 21.118 1.00 66.88 102 SER A CA 1
ATOM 738 C C . SER A 1 102 ? -16.109 15.104 21.089 1.00 66.88 102 SER A C 1
ATOM 740 O O . SER A 1 102 ? -15.101 14.609 21.599 1.00 66.88 102 SER A O 1
ATOM 742 N N . MET A 1 103 ? -16.097 16.316 20.534 1.00 77.31 103 MET A N 1
ATOM 743 C CA . MET A 1 103 ? -14.970 17.250 20.650 1.00 77.31 103 MET A CA 1
ATOM 744 C C . MET A 1 103 ? -14.555 17.470 22.118 1.00 77.31 103 MET A C 1
ATOM 746 O O . MET A 1 103 ? -13.452 17.939 22.384 1.00 77.31 103 MET A O 1
ATOM 750 N N . SER A 1 104 ? -15.398 17.066 23.078 1.00 82.88 104 SER A N 1
ATOM 751 C CA . SER A 1 104 ? -15.067 17.039 24.499 1.00 82.88 104 SER A CA 1
ATOM 752 C C . SER A 1 104 ? -13.820 16.203 24.807 1.00 82.88 104 SER A C 1
ATOM 754 O O . SER A 1 104 ? -12.987 16.672 25.566 1.00 82.88 104 SER A O 1
ATOM 756 N N . ARG A 1 105 ? -13.590 15.043 24.164 1.00 82.19 105 ARG A N 1
ATOM 757 C CA . ARG A 1 105 ? -12.379 14.237 24.445 1.00 82.19 105 ARG A CA 1
ATOM 758 C C . ARG A 1 105 ? -11.085 14.949 24.049 1.00 82.19 105 ARG A C 1
ATOM 760 O O . ARG A 1 105 ? -10.052 14.746 24.681 1.00 82.19 105 ARG A O 1
ATOM 767 N N . ILE A 1 106 ? -11.145 15.776 23.005 1.00 87.19 106 ILE A N 1
ATOM 768 C CA . ILE A 1 106 ? -10.018 16.612 22.579 1.00 87.19 106 ILE A CA 1
ATOM 769 C C . ILE A 1 106 ? -9.833 17.772 23.565 1.00 87.19 106 ILE A C 1
ATOM 771 O O . ILE A 1 106 ? -8.700 18.087 23.919 1.00 87.19 106 ILE A O 1
ATOM 775 N N . ALA A 1 107 ? -10.931 18.368 24.041 1.00 91.50 107 ALA A N 1
ATOM 776 C CA . ALA A 1 107 ? -10.899 19.448 25.027 1.00 91.50 107 ALA A CA 1
ATOM 777 C C . ALA A 1 107 ? -10.365 18.993 26.397 1.00 91.50 107 ALA A C 1
ATOM 779 O O . ALA A 1 107 ? -9.658 19.757 27.050 1.00 91.50 107 ALA A O 1
ATOM 780 N N . ASP A 1 108 ? -10.645 17.751 26.800 1.00 95.31 108 ASP A N 1
ATOM 781 C CA . ASP A 1 108 ? -10.205 17.202 28.086 1.00 95.31 108 ASP A CA 1
ATOM 782 C C . ASP A 1 108 ? -8.683 16.968 28.126 1.00 95.31 108 ASP A C 1
ATOM 784 O O . ASP A 1 108 ? -8.060 17.115 29.176 1.00 95.31 108 ASP A O 1
ATOM 788 N N . ASN A 1 109 ? -8.062 16.606 26.993 1.00 94.69 109 ASN A N 1
ATOM 789 C CA . ASN A 1 109 ? -6.625 16.306 26.902 1.00 94.69 109 ASN A CA 1
ATOM 790 C C . ASN A 1 109 ? -6.001 16.799 25.576 1.00 94.69 109 ASN A C 1
ATOM 792 O O . ASN A 1 109 ? -5.559 15.987 24.751 1.00 94.69 109 ASN A O 1
ATOM 796 N N . PRO A 1 110 ? -5.891 18.124 25.358 1.00 94.00 110 PRO A N 1
ATOM 797 C CA . PRO A 1 110 ? -5.469 18.688 24.073 1.00 94.00 110 PRO A CA 1
ATOM 798 C C . PRO A 1 110 ? -4.025 18.329 23.711 1.00 94.00 110 PRO A C 1
ATOM 800 O O . PRO A 1 110 ? -3.703 18.162 22.536 1.00 94.00 110 PRO A O 1
ATOM 803 N N . LEU A 1 111 ? -3.152 18.160 24.708 1.00 96.06 111 LEU A N 1
ATOM 804 C CA . LEU A 1 111 ? -1.747 17.812 24.489 1.00 96.06 111 LEU A CA 1
ATOM 805 C C . LEU A 1 111 ? -1.589 16.382 23.959 1.00 96.06 111 LEU A C 1
ATOM 807 O O . LEU A 1 111 ? -0.785 16.138 23.064 1.00 96.06 111 LEU A O 1
ATOM 811 N N . LEU A 1 112 ? -2.405 15.454 24.461 1.00 92.44 112 LEU A N 1
ATOM 812 C CA . LEU A 1 112 ? -2.407 14.057 24.035 1.00 92.44 112 LEU A CA 1
ATOM 813 C C . LEU A 1 112 ? -2.988 13.935 22.615 1.00 92.44 112 LEU A C 1
ATOM 815 O O . LEU A 1 112 ? -2.379 13.308 21.749 1.00 92.44 112 LEU A O 1
ATOM 819 N N . ALA A 1 113 ? -4.099 14.629 22.342 1.00 89.12 113 ALA A N 1
ATOM 820 C CA . ALA A 1 113 ? -4.674 14.716 20.999 1.00 89.12 113 ALA A CA 1
ATOM 821 C C . ALA A 1 113 ? -3.680 15.316 19.987 1.00 89.12 113 ALA A C 1
ATOM 823 O O . ALA A 1 113 ? -3.448 14.733 18.929 1.00 89.12 113 ALA A O 1
ATOM 824 N N . THR A 1 114 ? -3.029 16.428 20.343 1.00 91.00 114 THR A N 1
ATOM 825 C CA . 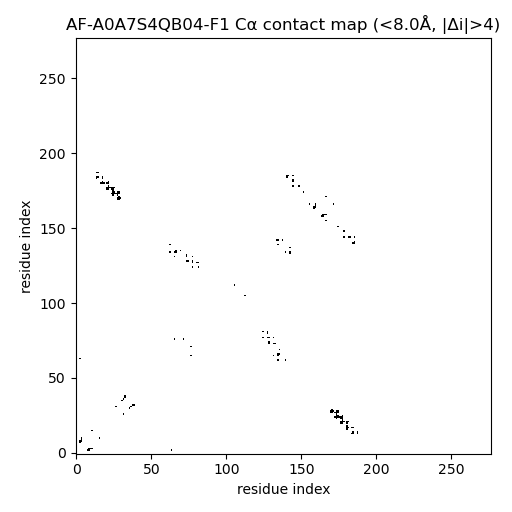THR A 1 114 ? -1.980 17.049 19.516 1.00 91.00 114 THR A CA 1
ATOM 826 C C . THR A 1 114 ? -0.817 16.086 19.288 1.00 91.00 114 THR A C 1
ATOM 828 O O . THR A 1 114 ? -0.326 15.983 18.167 1.00 91.00 114 THR A O 1
ATOM 831 N N . GLY A 1 115 ? -0.412 15.332 20.315 1.00 93.50 115 GLY A N 1
ATOM 832 C CA . GLY A 1 115 ? 0.622 14.304 20.215 1.00 93.50 115 GLY A CA 1
ATOM 833 C C . GLY A 1 115 ? 0.279 13.208 19.203 1.00 93.50 115 GLY A C 1
ATOM 834 O O . GLY A 1 115 ? 1.114 12.885 18.361 1.00 93.50 115 GLY A O 1
ATOM 835 N N . TYR A 1 116 ? -0.950 12.679 19.220 1.00 89.69 116 TYR A N 1
ATOM 836 C CA . TYR A 1 116 ? -1.387 11.683 18.232 1.00 89.69 116 TYR A CA 1
ATOM 837 C C . TYR A 1 116 ? -1.469 12.246 16.816 1.00 89.69 116 TYR A C 1
ATOM 839 O O . TYR A 1 116 ? -1.037 11.579 15.877 1.00 89.69 116 TYR A O 1
ATOM 847 N N . VAL A 1 117 ? -1.976 13.471 16.650 1.00 87.62 117 VAL A N 1
ATOM 848 C CA . VAL A 1 117 ? -2.027 14.134 15.338 1.00 87.62 117 VAL A CA 1
ATOM 849 C C . VAL A 1 117 ? -0.616 14.362 14.799 1.00 87.62 117 VAL A C 1
ATOM 851 O O . VAL A 1 117 ? -0.340 14.015 13.652 1.00 87.62 117 VAL A O 1
ATOM 854 N N . ALA A 1 118 ? 0.298 14.873 15.627 1.00 90.56 118 ALA A N 1
ATOM 855 C CA . ALA A 1 118 ? 1.692 15.086 15.251 1.00 90.56 118 ALA A CA 1
ATOM 856 C C . ALA A 1 118 ? 2.395 13.766 14.904 1.00 90.56 118 ALA A C 1
ATOM 858 O O . ALA A 1 118 ? 3.066 13.681 13.878 1.00 90.56 118 ALA A O 1
ATOM 859 N N . LEU A 1 119 ? 2.199 12.715 15.708 1.00 92.12 119 LEU A N 1
ATOM 860 C CA . LEU A 1 119 ? 2.754 11.388 15.440 1.00 92.12 119 LEU A CA 1
ATOM 861 C C . LEU A 1 119 ? 2.214 10.808 14.126 1.00 92.12 119 LEU A C 1
ATOM 863 O O . LEU A 1 119 ? 2.996 10.338 13.302 1.00 92.12 119 LEU A O 1
ATOM 867 N N . SER A 1 120 ? 0.899 10.880 13.905 1.00 85.12 120 SER A N 1
ATOM 868 C CA . SER A 1 120 ? 0.261 10.420 12.668 1.00 85.12 120 SER A CA 1
ATOM 869 C C . SER A 1 120 ? 0.779 11.190 11.454 1.00 85.12 120 SER A C 1
ATOM 871 O O . SER A 1 120 ? 1.076 10.584 10.424 1.00 85.12 120 SER A O 1
ATOM 873 N N . PHE A 1 121 ? 0.932 12.511 11.569 1.00 86.69 121 PHE A N 1
ATOM 874 C CA . PHE A 1 121 ? 1.496 13.349 10.514 1.00 86.69 121 PHE A CA 1
ATOM 875 C C . PHE A 1 121 ? 2.943 12.956 10.200 1.00 86.69 121 PHE A C 1
ATOM 877 O O . PHE A 1 121 ? 3.270 12.728 9.038 1.00 86.69 121 PHE A O 1
ATOM 884 N N . CYS A 1 122 ? 3.791 12.793 11.220 1.00 90.56 122 CYS A N 1
ATOM 885 C CA . CYS A 1 122 ? 5.176 12.354 11.048 1.00 90.56 122 CYS A CA 1
ATOM 886 C C . CYS A 1 122 ? 5.264 10.979 10.373 1.00 90.56 122 CYS A C 1
ATOM 888 O O . CYS A 1 122 ? 6.017 10.821 9.414 1.00 90.56 122 CYS A O 1
ATOM 890 N N . LEU A 1 123 ? 4.475 9.998 10.825 1.00 88.50 123 LEU A N 1
ATOM 891 C CA . LEU A 1 123 ? 4.435 8.660 10.222 1.00 88.50 123 LEU A CA 1
ATOM 892 C C . LEU A 1 123 ? 3.971 8.708 8.764 1.00 88.50 123 LEU A C 1
ATOM 894 O O . LEU A 1 123 ? 4.566 8.053 7.910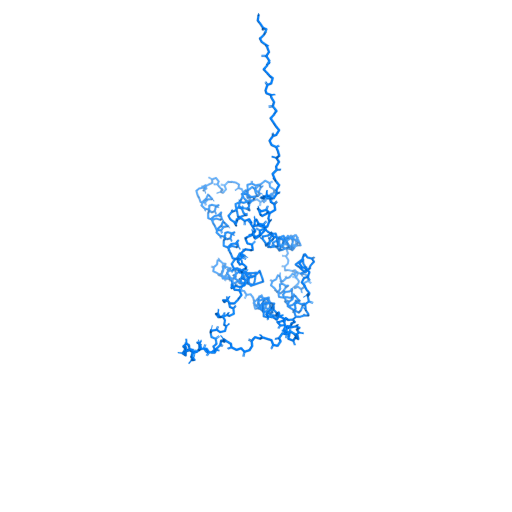 1.00 88.50 123 LEU A O 1
ATOM 898 N N . THR A 1 124 ? 2.953 9.517 8.470 1.00 85.50 124 THR A N 1
ATOM 899 C CA . THR A 1 124 ? 2.437 9.696 7.105 1.00 85.50 124 THR A CA 1
ATOM 900 C C . THR A 1 124 ? 3.486 10.349 6.212 1.00 85.50 124 THR A C 1
ATOM 902 O O . THR A 1 124 ? 3.747 9.861 5.118 1.00 85.50 124 THR A O 1
ATOM 905 N N . TYR A 1 125 ? 4.147 11.405 6.687 1.00 86.44 125 TYR A N 1
ATOM 906 C CA . TYR A 1 125 ? 5.184 12.108 5.934 1.00 86.44 125 TYR A CA 1
ATOM 907 C C . TYR A 1 125 ? 6.386 11.206 5.633 1.00 86.44 125 TYR A C 1
ATOM 909 O O . TYR A 1 125 ? 6.867 11.166 4.500 1.00 86.44 125 TYR A O 1
ATOM 917 N N . VAL A 1 126 ? 6.839 10.430 6.623 1.00 89.50 126 VAL A N 1
ATOM 918 C CA . VAL A 1 126 ? 7.897 9.428 6.434 1.00 89.50 126 VAL A CA 1
ATOM 919 C C . VAL A 1 126 ? 7.450 8.349 5.448 1.00 89.50 126 VAL A C 1
ATOM 921 O O . VAL A 1 126 ? 8.225 7.991 4.565 1.00 89.50 126 VAL A O 1
ATOM 924 N N . GLY A 1 127 ? 6.209 7.867 5.552 1.00 87.12 127 GLY A N 1
ATOM 925 C CA . GLY A 1 127 ? 5.638 6.879 4.635 1.00 87.12 127 GLY A CA 1
ATOM 926 C C . GLY A 1 127 ? 5.578 7.371 3.188 1.00 87.12 127 GLY A C 1
ATOM 927 O O . GLY A 1 127 ? 6.027 6.662 2.289 1.00 87.12 127 GLY A O 1
ATOM 928 N N . ILE A 1 128 ? 5.105 8.600 2.967 1.00 85.81 128 ILE A N 1
ATOM 929 C CA . ILE A 1 128 ? 5.075 9.247 1.648 1.00 85.81 128 ILE A CA 1
ATOM 930 C C . ILE A 1 128 ? 6.498 9.412 1.114 1.00 85.81 128 ILE A C 1
ATOM 932 O O . ILE A 1 128 ? 6.788 8.992 -0.003 1.00 85.81 128 ILE A O 1
ATOM 936 N N . GLY A 1 129 ? 7.411 9.969 1.916 1.00 85.19 129 GLY A N 1
ATOM 937 C CA . GLY A 1 129 ? 8.798 10.181 1.505 1.00 85.19 129 GLY A CA 1
ATOM 938 C C . GLY A 1 129 ? 9.499 8.873 1.134 1.00 85.19 129 GLY A C 1
ATOM 939 O O . GLY A 1 129 ? 10.098 8.772 0.063 1.00 85.19 129 GLY A O 1
ATOM 940 N N . ALA A 1 130 ? 9.368 7.843 1.972 1.00 86.12 130 ALA A N 1
ATOM 941 C CA . ALA A 1 130 ? 9.900 6.511 1.703 1.00 86.12 130 ALA A CA 1
ATOM 942 C C . ALA A 1 130 ? 9.241 5.865 0.475 1.00 86.12 130 ALA A C 1
ATOM 944 O O . ALA A 1 130 ? 9.931 5.229 -0.318 1.00 86.12 130 ALA A O 1
ATOM 945 N N . GLY A 1 131 ? 7.934 6.057 0.279 1.00 83.25 131 GLY A N 1
ATOM 946 C CA . GLY A 1 131 ? 7.203 5.590 -0.898 1.00 83.25 131 GLY A CA 1
ATOM 947 C C . GLY A 1 131 ? 7.686 6.250 -2.190 1.00 83.25 131 GLY A C 1
ATOM 948 O O . GLY A 1 131 ? 7.971 5.554 -3.166 1.00 83.25 131 GLY A O 1
ATOM 949 N N . CYS A 1 132 ? 7.858 7.574 -2.189 1.00 81.62 132 CYS A N 1
ATOM 950 C CA . CYS A 1 132 ? 8.390 8.325 -3.324 1.00 81.62 132 CYS A CA 1
ATOM 951 C C . CYS A 1 132 ? 9.830 7.909 -3.645 1.00 81.62 132 CYS A C 1
ATOM 953 O O . CYS A 1 132 ? 10.114 7.551 -4.788 1.00 81.62 132 CYS A O 1
ATOM 955 N N . LEU A 1 133 ? 10.720 7.878 -2.647 1.00 82.06 133 LEU A N 1
ATOM 956 C CA . LEU A 1 133 ? 12.109 7.439 -2.826 1.00 82.06 133 LEU A CA 1
ATOM 957 C C . LEU A 1 133 ? 12.180 5.985 -3.305 1.00 82.06 133 LEU A C 1
ATOM 959 O O . LEU A 1 133 ? 12.898 5.680 -4.255 1.00 82.06 133 LEU A O 1
ATOM 963 N N . GLY A 1 134 ? 11.371 5.104 -2.715 1.00 81.56 134 GLY A N 1
ATOM 964 C CA . GLY A 1 134 ? 11.259 3.707 -3.121 1.00 81.56 134 GLY A CA 1
ATOM 965 C C . GLY A 1 134 ? 10.788 3.556 -4.565 1.00 81.56 134 GLY A C 1
ATOM 966 O O . GLY A 1 134 ? 11.316 2.724 -5.292 1.00 81.56 134 GLY A O 1
ATOM 967 N N . SER A 1 135 ? 9.851 4.394 -5.019 1.00 76.88 135 SER A N 1
ATOM 968 C CA . SER A 1 135 ? 9.368 4.375 -6.406 1.00 76.88 135 SER A CA 1
ATOM 969 C C . SER A 1 135 ? 10.396 4.882 -7.425 1.00 76.88 135 SER A C 1
ATOM 971 O O . SER A 1 135 ? 10.351 4.478 -8.585 1.00 76.88 135 SER A O 1
ATOM 973 N N . MET A 1 136 ? 11.331 5.738 -6.997 1.00 77.44 136 MET A N 1
ATOM 974 C CA . MET A 1 136 ? 12.434 6.231 -7.829 1.00 77.44 136 MET A CA 1
ATOM 975 C C . MET A 1 136 ? 13.597 5.238 -7.886 1.00 77.44 136 MET A C 1
ATOM 977 O O . MET A 1 136 ? 14.256 5.118 -8.915 1.00 77.44 136 MET A O 1
ATOM 981 N N . TRP A 1 137 ? 13.854 4.537 -6.781 1.00 77.69 137 TRP A N 1
ATOM 982 C CA . TRP A 1 137 ? 14.976 3.610 -6.629 1.00 77.69 137 TRP A CA 1
ATOM 983 C C . TRP A 1 137 ? 14.600 2.152 -6.845 1.00 77.69 137 TRP A C 1
ATOM 985 O O . TRP A 1 137 ? 15.435 1.285 -6.642 1.00 77.69 137 TRP A O 1
ATOM 995 N N . CYS A 1 138 ? 13.366 1.821 -7.195 1.00 76.56 138 CYS A N 1
ATOM 996 C CA .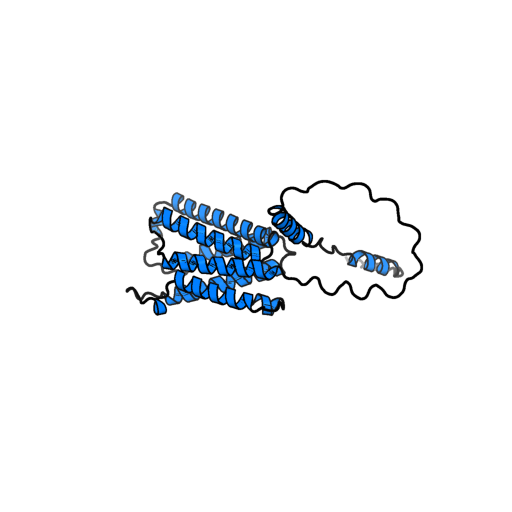 CYS A 1 138 ? 12.981 0.436 -7.405 1.00 76.56 138 CYS A CA 1
ATOM 997 C C . CYS A 1 138 ? 12.119 0.330 -8.661 1.00 76.56 138 CYS A C 1
ATOM 999 O O . CYS A 1 138 ? 11.182 1.118 -8.826 1.00 76.56 138 CYS A O 1
ATOM 1001 N N . PRO A 1 139 ? 12.383 -0.649 -9.543 1.00 75.06 139 PRO A N 1
ATOM 1002 C CA . PRO A 1 139 ? 11.467 -0.987 -10.619 1.00 75.06 139 PRO A CA 1
ATOM 1003 C C . PRO A 1 139 ? 10.041 -1.120 -10.071 1.00 75.06 139 PRO A C 1
ATOM 1005 O O . PRO A 1 139 ? 9.804 -1.819 -9.089 1.00 75.06 139 PRO A O 1
ATOM 1008 N N . ALA A 1 140 ? 9.077 -0.452 -10.710 1.00 70.25 140 ALA A N 1
ATOM 1009 C CA . ALA A 1 140 ? 7.728 -0.262 -10.163 1.00 70.25 140 ALA A CA 1
ATOM 1010 C C . ALA A 1 140 ? 7.032 -1.554 -9.699 1.00 70.25 140 ALA A C 1
ATOM 1012 O O . ALA A 1 140 ? 6.302 -1.544 -8.711 1.00 70.25 140 ALA A O 1
ATOM 1013 N N . ALA A 1 141 ? 7.270 -2.668 -10.399 1.00 71.31 141 ALA A N 1
ATOM 1014 C CA . ALA A 1 141 ? 6.738 -3.963 -9.996 1.00 71.31 141 ALA A CA 1
ATOM 1015 C C . ALA A 1 141 ? 7.341 -4.420 -8.663 1.00 71.31 141 ALA A C 1
ATOM 1017 O O . ALA A 1 141 ? 6.594 -4.737 -7.744 1.00 71.31 141 ALA A O 1
ATOM 1018 N N . VAL A 1 142 ? 8.669 -4.390 -8.529 1.00 76.12 142 VAL A N 1
ATOM 1019 C CA . VAL A 1 142 ? 9.370 -4.826 -7.316 1.00 76.12 142 VAL A CA 1
ATOM 1020 C C . VAL A 1 142 ? 9.007 -3.920 -6.136 1.00 76.12 142 VAL A C 1
ATOM 1022 O O . VAL A 1 142 ? 8.626 -4.424 -5.081 1.00 76.12 142 VAL A O 1
ATOM 1025 N N . GLY A 1 143 ? 8.984 -2.598 -6.321 1.00 80.25 143 GLY A N 1
ATOM 1026 C CA . GLY A 1 143 ? 8.581 -1.662 -5.265 1.00 80.25 143 GLY A CA 1
ATOM 1027 C C . GLY A 1 143 ? 7.158 -1.921 -4.757 1.00 80.25 143 GLY A C 1
ATOM 1028 O O . GLY A 1 143 ? 6.938 -2.026 -3.549 1.00 80.25 143 GLY A O 1
ATOM 1029 N N . ALA A 1 144 ? 6.201 -2.123 -5.671 1.00 77.25 144 ALA A N 1
ATOM 1030 C CA . ALA A 1 144 ? 4.825 -2.467 -5.313 1.00 77.25 144 ALA A CA 1
ATOM 1031 C C . ALA A 1 144 ? 4.732 -3.825 -4.598 1.00 77.25 144 ALA A C 1
ATOM 1033 O O . ALA A 1 144 ? 3.970 -3.958 -3.637 1.00 77.25 144 ALA A O 1
ATOM 1034 N N . THR A 1 145 ? 5.524 -4.819 -5.021 1.00 80.69 145 THR A N 1
ATOM 1035 C CA . THR A 1 145 ? 5.557 -6.146 -4.385 1.00 80.69 145 THR A CA 1
ATOM 1036 C C . THR A 1 145 ? 6.029 -6.073 -2.935 1.00 80.69 145 THR A C 1
ATOM 1038 O O . THR A 1 145 ? 5.349 -6.572 -2.037 1.00 80.69 145 THR A O 1
ATOM 1041 N N . VAL A 1 146 ? 7.152 -5.390 -2.698 1.00 82.62 146 VAL A N 1
ATOM 1042 C CA . VAL A 1 146 ? 7.769 -5.256 -1.376 1.00 82.62 146 VAL A CA 1
ATOM 1043 C C . VAL A 1 146 ? 6.881 -4.423 -0.465 1.00 82.62 146 VAL A C 1
ATOM 1045 O O . VAL A 1 146 ? 6.660 -4.810 0.677 1.00 82.62 146 VAL A O 1
ATOM 1048 N N . MET A 1 147 ? 6.313 -3.326 -0.970 1.00 83.88 147 MET A N 1
ATOM 1049 C CA . MET A 1 147 ? 5.395 -2.493 -0.196 1.00 83.88 147 MET A CA 1
ATOM 1050 C C . MET A 1 147 ? 4.138 -3.269 0.213 1.00 83.88 147 MET A C 1
ATOM 1052 O O . MET A 1 147 ? 3.727 -3.200 1.369 1.00 83.88 147 MET A O 1
ATOM 1056 N N . THR A 1 148 ? 3.557 -4.056 -0.696 1.00 82.75 148 THR A N 1
ATOM 1057 C CA . THR A 1 148 ? 2.376 -4.885 -0.395 1.00 82.75 148 THR A CA 1
ATOM 1058 C C . THR A 1 148 ? 2.705 -5.964 0.638 1.00 82.75 148 THR A C 1
ATOM 1060 O O . THR A 1 148 ? 1.981 -6.127 1.616 1.00 82.75 148 THR A O 1
ATOM 1063 N N . ALA A 1 149 ? 3.826 -6.671 0.468 1.00 83.88 149 ALA A N 1
ATOM 1064 C CA . ALA A 1 149 ? 4.258 -7.690 1.420 1.00 83.88 149 ALA A CA 1
ATOM 1065 C C . ALA A 1 149 ? 4.558 -7.087 2.801 1.00 83.88 149 ALA A C 1
ATOM 1067 O O . ALA A 1 149 ? 4.086 -7.601 3.813 1.00 83.88 149 ALA A O 1
ATOM 1068 N N . ALA A 1 150 ? 5.293 -5.971 2.842 1.00 87.81 150 ALA A N 1
ATOM 1069 C CA . ALA A 1 150 ? 5.632 -5.282 4.078 1.00 87.81 150 ALA A CA 1
ATOM 1070 C C . ALA A 1 150 ? 4.372 -4.823 4.811 1.00 87.81 150 ALA A C 1
ATOM 1072 O O . ALA A 1 150 ? 4.218 -5.171 5.972 1.00 87.81 150 ALA A O 1
ATOM 1073 N N . THR A 1 151 ? 3.455 -4.124 4.129 1.00 86.81 151 THR A N 1
ATOM 1074 C CA . THR A 1 151 ? 2.204 -3.618 4.725 1.00 86.81 151 THR A CA 1
ATOM 1075 C C . THR A 1 151 ? 1.293 -4.729 5.236 1.00 86.81 151 THR A C 1
ATOM 1077 O O . THR A 1 151 ? 0.713 -4.581 6.311 1.00 86.81 151 THR A O 1
ATOM 1080 N N . MET A 1 152 ? 1.198 -5.862 4.533 1.00 88.31 152 MET A N 1
ATOM 1081 C CA . MET A 1 152 ? 0.463 -7.026 5.038 1.00 88.31 152 MET A CA 1
ATOM 1082 C C . MET A 1 152 ? 1.099 -7.588 6.309 1.00 88.31 152 MET A C 1
ATOM 1084 O O . MET A 1 152 ? 0.405 -7.798 7.303 1.00 88.31 152 MET A O 1
ATOM 1088 N N . VAL A 1 153 ? 2.416 -7.819 6.297 1.00 87.50 153 VAL A N 1
ATOM 1089 C CA . VAL A 1 153 ? 3.126 -8.414 7.438 1.00 87.50 153 VAL A CA 1
ATOM 1090 C C . VAL A 1 153 ? 3.079 -7.488 8.651 1.00 87.50 153 VAL A C 1
ATOM 1092 O O . VAL A 1 153 ? 2.696 -7.937 9.731 1.00 87.50 153 VAL A O 1
ATOM 1095 N N . THR A 1 154 ? 3.406 -6.200 8.499 1.00 88.62 154 THR A N 1
ATOM 1096 C CA . THR A 1 154 ? 3.304 -5.245 9.614 1.00 88.62 154 THR A CA 1
ATOM 1097 C C . THR A 1 154 ? 1.867 -5.055 10.069 1.00 88.62 154 THR A C 1
ATOM 1099 O O . THR A 1 154 ? 1.658 -4.921 11.269 1.00 88.62 154 THR A O 1
ATOM 1102 N N . GLY A 1 155 ? 0.884 -5.115 9.167 1.00 89.38 155 GLY A N 1
ATOM 1103 C CA . GLY A 1 155 ? -0.535 -5.083 9.517 1.00 89.38 155 GLY A CA 1
ATOM 1104 C C . GLY A 1 155 ? -0.928 -6.222 10.461 1.00 89.38 155 GLY A C 1
ATOM 1105 O O . GLY A 1 155 ? -1.474 -5.966 11.534 1.00 89.38 155 GLY A O 1
ATOM 1106 N N . TYR A 1 156 ? -0.581 -7.468 10.126 1.00 89.44 156 TYR A N 1
ATOM 1107 C CA . TYR A 1 156 ? -0.876 -8.618 10.991 1.00 89.44 156 TYR A CA 1
ATOM 1108 C C . TYR A 1 156 ? -0.091 -8.601 12.300 1.00 89.44 156 TYR A C 1
ATOM 1110 O O . TYR A 1 156 ? -0.644 -8.930 13.352 1.00 89.44 156 TYR A O 1
ATOM 1118 N N . VAL A 1 157 ? 1.184 -8.203 12.263 1.00 90.62 157 VAL A N 1
ATOM 1119 C CA . VAL A 1 157 ? 2.001 -8.065 13.477 1.00 90.62 157 VAL A CA 1
ATOM 1120 C C . VAL A 1 157 ? 1.400 -7.005 14.398 1.00 90.62 157 VAL A C 1
ATOM 1122 O O . VAL A 1 157 ? 1.224 -7.262 15.587 1.00 90.62 157 VAL A O 1
ATOM 1125 N N . ALA A 1 158 ? 1.018 -5.849 13.853 1.00 90.25 158 ALA A N 1
ATOM 1126 C CA . ALA A 1 158 ? 0.358 -4.794 14.609 1.00 90.25 158 ALA A CA 1
ATOM 1127 C C . ALA A 1 158 ? -0.980 -5.274 15.182 1.00 90.25 158 ALA A C 1
ATOM 1129 O O . ALA A 1 158 ? -1.232 -5.053 16.362 1.00 90.25 158 ALA A O 1
ATOM 1130 N N . GLN A 1 159 ? -1.800 -5.986 14.400 1.00 87.12 159 GLN A N 1
ATOM 1131 C CA . GLN A 1 159 ? -3.064 -6.538 14.889 1.00 87.12 159 GLN A CA 1
ATOM 1132 C C . GLN A 1 159 ? -2.843 -7.515 16.055 1.00 87.12 159 GLN A C 1
ATOM 1134 O O . GLN A 1 159 ? -3.516 -7.421 17.080 1.00 87.12 159 GLN A O 1
ATOM 1139 N N . THR A 1 160 ? -1.853 -8.399 15.929 1.00 91.44 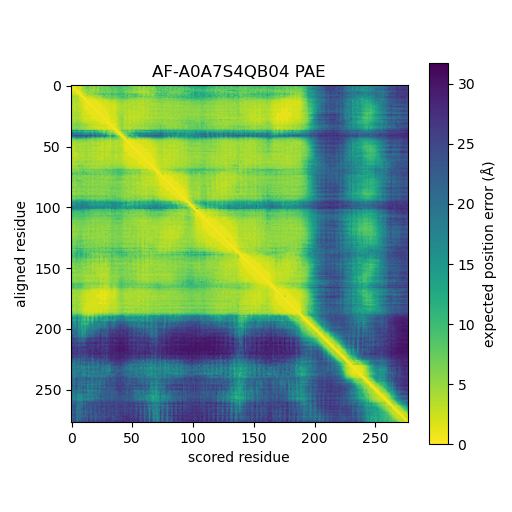160 THR A N 1
ATOM 1140 C CA . THR A 1 160 ? -1.527 -9.401 16.954 1.00 91.44 160 THR A CA 1
ATOM 1141 C C . THR A 1 160 ? -1.022 -8.742 18.239 1.00 91.44 160 THR A C 1
ATOM 1143 O O . THR A 1 160 ? -1.437 -9.121 19.330 1.00 91.44 160 THR A O 1
ATOM 1146 N N . ILE A 1 161 ? -0.145 -7.738 18.131 1.00 95.19 161 ILE A N 1
ATOM 1147 C CA . ILE A 1 161 ? 0.437 -7.051 19.295 1.00 95.19 161 ILE A CA 1
ATOM 1148 C C . ILE A 1 161 ? -0.593 -6.145 19.981 1.00 95.19 161 ILE A C 1
ATOM 1150 O O . ILE A 1 161 ? -0.651 -6.119 21.208 1.00 95.19 161 ILE A O 1
ATOM 1154 N N . LEU A 1 162 ? -1.385 -5.393 19.210 1.00 93.25 162 LEU A N 1
ATOM 1155 C CA . LEU A 1 162 ? -2.294 -4.380 19.753 1.00 93.25 162 LEU A CA 1
ATOM 1156 C C . LEU A 1 162 ? -3.618 -4.966 20.253 1.00 93.25 162 LEU A C 1
ATOM 1158 O O . LEU A 1 162 ? -4.136 -4.487 21.259 1.00 93.25 162 LEU A O 1
ATOM 1162 N N . PHE A 1 163 ? -4.162 -5.981 19.575 1.00 93.38 163 PHE A N 1
ATOM 1163 C CA . PHE A 1 163 ? -5.470 -6.558 19.912 1.00 93.38 163 PHE A CA 1
ATOM 1164 C C . PHE A 1 163 ? -5.380 -7.954 20.536 1.00 93.38 163 PHE A C 1
ATOM 1166 O O . PHE A 1 163 ? -6.382 -8.454 21.038 1.00 93.38 163 PHE A O 1
ATOM 1173 N N . GLY A 1 164 ? -4.206 -8.599 20.521 1.00 93.50 164 GLY A N 1
ATOM 1174 C CA . GLY A 1 164 ? -4.050 -9.971 21.018 1.00 93.50 164 GLY A CA 1
ATOM 1175 C C . GLY A 1 164 ? -4.816 -11.013 20.194 1.00 93.50 164 GLY A C 1
ATOM 1176 O O . GLY A 1 164 ? -4.960 -12.155 20.625 1.00 93.50 164 GLY A O 1
ATOM 1177 N N . GLU A 1 165 ? -5.325 -10.631 19.022 1.00 92.25 165 GLU A N 1
ATOM 1178 C CA . GLU A 1 165 ? -6.066 -11.517 18.134 1.00 92.25 165 GLU A CA 1
ATOM 1179 C C . GLU A 1 165 ? -5.104 -12.277 17.226 1.00 92.25 165 GLU A C 1
ATOM 1181 O O . GLU A 1 165 ? -4.253 -11.689 16.556 1.00 92.25 165 GLU A O 1
ATOM 1186 N N . THR A 1 166 ? -5.251 -13.600 17.177 1.00 93.12 166 THR A N 1
ATOM 1187 C CA . THR A 1 166 ? -4.495 -14.431 16.244 1.00 93.12 166 THR A CA 1
ATOM 1188 C C . THR A 1 166 ? -5.208 -14.477 14.889 1.00 93.12 166 THR A C 1
ATOM 1190 O O . THR A 1 166 ? -6.421 -14.711 14.833 1.00 93.12 166 THR A O 1
ATOM 1193 N N . PRO A 1 167 ? -4.491 -14.262 13.769 1.00 90.56 167 PRO A N 1
ATOM 1194 C CA . PRO A 1 167 ? -5.098 -14.332 12.449 1.00 90.56 167 PRO A CA 1
ATOM 1195 C C . PRO A 1 167 ? -5.611 -15.750 12.182 1.00 90.56 167 PRO A C 1
ATOM 1197 O O . PRO A 1 167 ? -4.938 -16.745 12.459 1.00 90.56 167 PRO A O 1
ATOM 1200 N N . GLN A 1 168 ? -6.812 -15.852 11.614 1.00 94.12 168 GLN A N 1
ATOM 1201 C CA . GLN A 1 168 ? -7.389 -17.142 11.247 1.00 94.12 168 GLN A CA 1
ATOM 1202 C C . GLN A 1 168 ? -6.540 -17.817 10.160 1.00 94.12 168 GLN A C 1
ATOM 1204 O O . GLN A 1 168 ? -6.013 -17.155 9.265 1.00 94.12 168 GLN A O 1
ATOM 1209 N N . LEU A 1 169 ? -6.467 -19.154 10.178 1.00 95.12 169 LEU A N 1
ATOM 1210 C CA . LEU A 1 169 ? -5.726 -19.927 9.168 1.00 95.12 169 LEU A CA 1
ATOM 1211 C C . LEU A 1 169 ? -6.153 -19.585 7.735 1.00 95.12 169 LEU A C 1
ATOM 1213 O O . LEU A 1 169 ? -5.317 -19.525 6.838 1.00 95.12 169 LEU A O 1
ATOM 1217 N N . LEU A 1 170 ? -7.444 -19.316 7.525 1.00 94.94 170 LEU A N 1
ATOM 1218 C CA . LEU A 1 170 ? -7.969 -18.936 6.216 1.00 94.94 170 LEU A CA 1
ATOM 1219 C C . LEU A 1 170 ? -7.400 -17.592 5.732 1.00 94.94 170 LEU A C 1
ATOM 1221 O O . LEU A 1 170 ? -7.019 -17.460 4.572 1.00 94.94 170 LEU A O 1
ATOM 1225 N N . THR A 1 171 ? -7.278 -16.624 6.638 1.00 92.81 171 THR A N 1
ATOM 1226 C CA . THR A 1 171 ? -6.667 -15.317 6.378 1.00 92.81 171 THR A CA 1
ATOM 1227 C C . THR A 1 171 ? -5.175 -15.459 6.071 1.00 92.81 171 THR A C 1
ATOM 1229 O O . THR A 1 171 ? -4.683 -14.844 5.128 1.00 92.81 171 THR A O 1
ATOM 1232 N N . MET A 1 172 ? -4.469 -16.334 6.798 1.00 93.62 172 MET A N 1
ATOM 1233 C CA . MET A 1 172 ? -3.056 -16.641 6.542 1.00 93.62 172 MET A CA 1
ATOM 1234 C C . MET A 1 172 ? -2.846 -17.288 5.166 1.00 93.62 172 MET A C 1
ATOM 1236 O O . MET A 1 172 ? -1.920 -16.914 4.446 1.00 93.62 172 MET A O 1
ATOM 1240 N N . LEU A 1 173 ? -3.723 -18.218 4.767 1.00 95.38 173 LEU A N 1
ATOM 1241 C CA . LEU A 1 173 ? -3.706 -18.811 3.425 1.00 95.38 173 LEU A CA 1
ATOM 1242 C C . LEU A 1 173 ? -3.971 -17.763 2.340 1.00 95.38 173 LEU A C 1
ATOM 1244 O O . LEU A 1 173 ? -3.262 -17.740 1.334 1.00 95.38 173 LEU A O 1
ATOM 1248 N N . GLY A 1 174 ? -4.947 -16.875 2.551 1.00 93.75 174 GLY A N 1
ATOM 1249 C CA . GLY A 1 174 ? -5.239 -15.773 1.636 1.00 93.75 174 GLY A CA 1
ATOM 1250 C C . GLY A 1 174 ? -4.046 -14.832 1.450 1.00 93.75 174 GLY A C 1
ATOM 1251 O O . GLY A 1 174 ? -3.651 -14.558 0.316 1.00 93.75 174 GLY A O 1
ATOM 1252 N N . ALA A 1 175 ? -3.412 -14.414 2.549 1.00 91.44 175 ALA A N 1
ATOM 1253 C CA . ALA A 1 175 ? -2.213 -13.578 2.523 1.00 91.44 175 ALA A CA 1
ATOM 1254 C C . ALA A 1 175 ? -1.033 -14.279 1.828 1.00 91.44 175 ALA A C 1
ATOM 1256 O O . ALA A 1 175 ? -0.362 -13.679 0.988 1.00 91.44 175 ALA A O 1
ATOM 1257 N N . GLY A 1 176 ? -0.818 -15.568 2.113 1.00 92.94 176 GLY A N 1
ATOM 1258 C CA . GLY A 1 176 ? 0.196 -16.382 1.441 1.00 92.94 176 GLY A CA 1
ATOM 1259 C C . GLY A 1 176 ? -0.035 -16.480 -0.069 1.00 92.94 176 GLY A C 1
ATOM 1260 O O . GLY A 1 176 ? 0.908 -16.330 -0.845 1.00 92.94 176 GLY A O 1
ATOM 1261 N N . LEU A 1 177 ? -1.289 -16.652 -0.498 1.00 93.44 177 LEU A N 1
ATOM 1262 C CA . LEU A 1 177 ? -1.657 -16.689 -1.913 1.00 93.44 177 LEU A CA 1
ATOM 1263 C C . LEU A 1 177 ? -1.433 -15.333 -2.602 1.00 93.44 177 LEU A C 1
ATOM 1265 O O . LEU A 1 177 ? -0.902 -15.298 -3.714 1.00 93.44 177 LEU A O 1
ATOM 1269 N N . MET A 1 178 ? -1.771 -14.218 -1.941 1.00 91.94 178 MET A N 1
ATOM 1270 C CA . MET A 1 178 ? -1.470 -12.874 -2.451 1.00 91.94 178 MET A CA 1
ATOM 1271 C C . MET A 1 178 ? 0.038 -12.654 -2.599 1.00 91.94 178 MET A C 1
ATOM 1273 O O . MET A 1 178 ? 0.483 -12.172 -3.639 1.00 91.94 178 MET A O 1
ATOM 1277 N N . LEU A 1 179 ? 0.831 -13.047 -1.599 1.00 89.81 179 LEU A N 1
ATOM 1278 C CA . LEU A 1 179 ? 2.286 -12.907 -1.634 1.00 89.81 179 LEU A CA 1
ATOM 1279 C C . LEU A 1 179 ? 2.911 -13.784 -2.727 1.00 89.81 179 LEU A C 1
ATOM 1281 O O . LEU A 1 179 ? 3.765 -13.315 -3.476 1.00 89.81 179 LEU A O 1
ATOM 1285 N N . ALA A 1 180 ? 2.4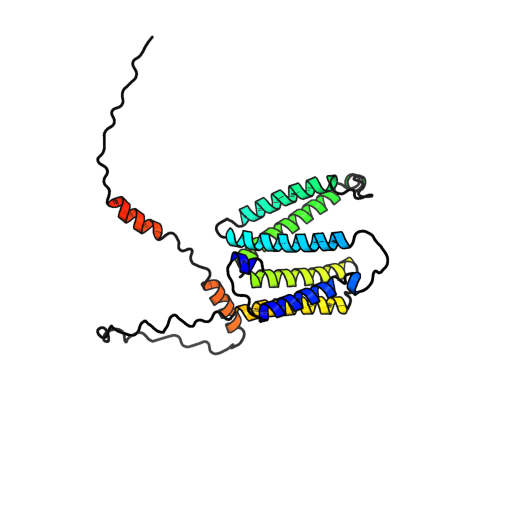40 -15.022 -2.888 1.00 91.25 180 ALA A N 1
ATOM 1286 C CA . ALA A 1 180 ? 2.884 -15.912 -3.959 1.00 91.25 180 ALA A CA 1
ATOM 1287 C C . ALA A 1 180 ? 2.572 -15.343 -5.353 1.00 91.25 180 ALA A C 1
ATOM 1289 O O . ALA A 1 180 ? 3.432 -15.365 -6.233 1.00 91.25 180 ALA A O 1
ATOM 1290 N N . ALA A 1 181 ? 1.374 -14.784 -5.552 1.00 90.62 181 ALA A N 1
ATOM 1291 C CA . ALA A 1 181 ? 0.995 -14.126 -6.801 1.00 90.62 181 ALA A CA 1
ATOM 1292 C C . ALA A 1 181 ? 1.912 -12.940 -7.136 1.00 90.62 181 ALA A C 1
ATOM 1294 O O . ALA A 1 181 ? 2.354 -12.776 -8.274 1.00 90.62 181 ALA A O 1
ATOM 1295 N N . VAL A 1 182 ? 2.223 -12.135 -6.125 1.00 85.75 182 VAL A N 1
ATOM 1296 C CA . VAL A 1 182 ? 3.117 -10.983 -6.220 1.00 85.75 182 VAL A CA 1
ATOM 1297 C C . VAL A 1 182 ? 4.546 -11.421 -6.585 1.00 85.75 182 VAL A C 1
ATOM 1299 O O . VAL A 1 182 ? 5.142 -10.857 -7.504 1.00 85.75 182 VAL A O 1
ATOM 1302 N N . VAL A 1 183 ? 5.067 -12.478 -5.954 1.00 87.62 183 VAL A N 1
ATOM 1303 C CA . VAL A 1 183 ? 6.372 -13.073 -6.299 1.00 87.62 183 VAL A CA 1
ATOM 1304 C C . VAL A 1 183 ? 6.372 -13.622 -7.729 1.00 87.62 183 VAL A C 1
ATOM 1306 O O . VAL A 1 183 ? 7.313 -13.368 -8.477 1.00 87.62 183 VAL A O 1
ATOM 1309 N N . LEU A 1 184 ? 5.309 -14.313 -8.155 1.00 89.44 184 LEU A N 1
ATOM 1310 C CA . LEU A 1 184 ? 5.185 -14.813 -9.527 1.00 89.44 184 LEU A CA 1
ATOM 1311 C C . LEU A 1 184 ? 5.216 -13.664 -10.551 1.00 89.44 184 LEU A C 1
ATOM 1313 O O . LEU A 1 184 ? 5.908 -13.761 -11.566 1.00 89.44 184 LEU A O 1
ATOM 1317 N N . MET A 1 185 ? 4.514 -12.555 -10.283 1.00 85.31 185 MET A N 1
ATOM 1318 C CA . MET A 1 185 ? 4.579 -11.367 -11.146 1.00 85.31 185 MET A CA 1
ATOM 1319 C C . MET A 1 185 ? 5.999 -10.807 -11.240 1.00 85.31 185 MET A C 1
ATOM 1321 O O . MET A 1 185 ? 6.427 -10.454 -12.336 1.00 85.31 185 MET A O 1
ATOM 1325 N N . ALA A 1 186 ? 6.741 -10.758 -10.130 1.00 83.69 186 ALA A N 1
ATOM 1326 C CA . ALA A 1 186 ? 8.130 -10.307 -10.144 1.00 83.69 186 ALA A CA 1
ATOM 1327 C C . ALA A 1 186 ? 9.026 -11.238 -10.985 1.00 83.69 186 ALA A C 1
ATOM 1329 O O . ALA A 1 186 ? 9.773 -10.760 -11.834 1.00 83.69 186 ALA A O 1
ATOM 1330 N N . LEU A 1 187 ? 8.891 -12.559 -10.820 1.00 86.25 187 LEU A N 1
ATOM 1331 C CA . LEU A 1 187 ? 9.709 -13.562 -11.518 1.00 86.25 187 LEU A CA 1
ATOM 1332 C C . LEU A 1 187 ? 9.429 -13.667 -13.026 1.00 86.25 187 LEU A C 1
ATOM 1334 O O . LEU A 1 187 ? 10.310 -14.036 -13.796 1.00 86.25 187 LEU A O 1
ATOM 1338 N N . THR A 1 188 ? 8.208 -13.366 -13.470 1.00 86.19 188 THR A N 1
ATOM 1339 C CA . THR A 1 188 ? 7.828 -13.471 -14.898 1.00 86.19 188 THR A CA 1
ATOM 1340 C C . THR A 1 188 ? 8.255 -12.265 -15.735 1.00 86.19 188 THR A C 1
ATOM 1342 O O . THR A 1 188 ? 8.165 -12.297 -16.965 1.00 86.19 188 THR A O 1
ATOM 1345 N N . ARG A 1 189 ? 8.735 -11.201 -15.083 1.00 74.44 189 ARG A N 1
ATOM 1346 C CA . ARG A 1 189 ? 9.130 -9.945 -15.727 1.00 74.44 189 ARG A CA 1
ATOM 1347 C C . ARG A 1 189 ? 10.557 -9.970 -16.283 1.00 74.44 189 ARG A C 1
ATOM 1349 O O . ARG A 1 189 ? 10.885 -9.157 -17.136 1.00 74.44 189 ARG A O 1
ATOM 1356 N N . THR A 1 190 ? 11.369 -10.924 -15.835 1.00 66.50 190 THR A N 1
ATOM 1357 C CA . THR A 1 190 ? 12.801 -11.064 -16.144 1.00 66.50 190 THR A CA 1
ATOM 1358 C C . THR A 1 190 ? 13.112 -11.483 -17.581 1.00 66.50 190 THR A C 1
ATOM 1360 O O . THR A 1 190 ? 14.257 -11.421 -18.012 1.00 66.50 190 THR A O 1
ATOM 1363 N N . GLU A 1 191 ? 12.111 -11.907 -18.347 1.00 63.84 191 GLU A N 1
ATOM 1364 C CA . GLU A 1 191 ? 12.294 -12.317 -19.736 1.00 63.84 191 GLU A CA 1
ATOM 1365 C C . GLU A 1 191 ? 12.063 -11.131 -20.682 1.00 63.84 191 GLU A C 1
ATOM 1367 O O . GLU A 1 191 ? 11.019 -11.045 -21.331 1.00 63.84 191 GLU A O 1
ATOM 1372 N N . VAL A 1 192 ? 13.022 -10.208 -20.774 1.00 58.69 192 VAL A N 1
ATOM 1373 C CA . VAL A 1 192 ? 13.154 -9.372 -21.978 1.00 58.69 192 VAL A CA 1
ATOM 1374 C C . VAL A 1 192 ? 14.039 -10.164 -22.938 1.00 58.69 192 VAL A C 1
ATOM 1376 O O . VAL A 1 192 ? 15.216 -10.353 -22.637 1.00 58.69 192 VAL A O 1
ATOM 1379 N N . PRO A 1 193 ? 13.509 -10.696 -24.053 1.00 54.88 193 PRO A N 1
ATOM 1380 C CA . PRO A 1 193 ? 14.325 -11.445 -24.991 1.00 54.88 193 PRO A CA 1
ATOM 1381 C C . PRO A 1 193 ? 15.337 -10.492 -25.630 1.00 54.88 193 PRO A C 1
ATOM 1383 O O . PRO A 1 193 ? 14.988 -9.681 -26.483 1.00 54.88 193 PRO A O 1
ATOM 1386 N N . GLU A 1 194 ? 16.600 -10.617 -25.238 1.00 59.16 194 GLU A N 1
ATOM 1387 C CA . GLU A 1 194 ? 17.770 -10.011 -25.883 1.00 59.16 194 GLU A CA 1
ATOM 1388 C C . GLU A 1 194 ? 18.069 -10.713 -27.223 1.00 59.16 194 GLU A C 1
ATOM 1390 O O . GLU A 1 194 ? 19.175 -11.146 -27.527 1.00 59.16 194 GLU A O 1
ATOM 1395 N N . LYS A 1 195 ? 17.035 -10.922 -28.032 1.00 52.03 195 LYS A N 1
ATOM 1396 C CA . LYS A 1 195 ? 17.149 -11.450 -29.386 1.00 52.03 195 LYS A CA 1
ATOM 1397 C C . LYS A 1 195 ? 16.550 -10.393 -30.283 1.00 52.03 195 LYS A C 1
ATOM 1399 O O . LYS A 1 195 ? 15.348 -10.189 -30.193 1.00 52.03 195 LYS A O 1
ATOM 1404 N N . LEU A 1 196 ? 17.407 -9.717 -31.053 1.00 55.91 196 LEU A N 1
ATOM 1405 C CA . LEU A 1 196 ? 17.171 -9.109 -32.379 1.00 55.91 196 LEU A CA 1
ATOM 1406 C C . LEU A 1 196 ? 18.178 -7.977 -32.729 1.00 55.91 196 LEU A C 1
ATOM 1408 O O . LEU A 1 196 ? 17.935 -7.237 -33.672 1.00 55.91 196 LEU A O 1
ATOM 1412 N N . VAL A 1 197 ? 19.322 -7.830 -32.036 1.00 59.50 197 VAL A N 1
ATOM 1413 C CA . VAL A 1 197 ? 20.354 -6.819 -32.403 1.00 59.50 197 VAL A CA 1
ATOM 1414 C C . VAL A 1 197 ? 21.660 -7.436 -32.943 1.00 59.50 197 VAL A C 1
ATOM 1416 O O . VAL A 1 197 ? 22.614 -6.722 -33.223 1.00 59.50 197 VAL A O 1
ATOM 1419 N N . SER A 1 198 ? 21.725 -8.750 -33.173 1.00 56.09 198 SER A N 1
ATOM 1420 C CA . SER A 1 198 ? 22.983 -9.412 -33.576 1.00 56.09 198 SER A CA 1
ATOM 1421 C C . SER A 1 198 ? 22.954 -10.119 -34.931 1.00 56.09 198 SER A C 1
ATOM 1423 O O . SER A 1 198 ? 23.793 -10.981 -35.158 1.00 56.09 198 SER A O 1
ATOM 1425 N N . GLU A 1 199 ? 22.038 -9.781 -35.841 1.00 56.72 199 GLU A N 1
ATOM 1426 C CA . GLU A 1 199 ? 21.946 -10.496 -37.126 1.00 56.72 199 GLU A CA 1
ATOM 1427 C C . GLU A 1 199 ? 21.735 -9.575 -38.335 1.00 56.72 199 GLU A C 1
ATOM 1429 O O . GLU A 1 199 ? 20.945 -9.907 -39.196 1.00 56.72 199 GLU A O 1
ATOM 1434 N N . ASP A 1 200 ? 22.427 -8.425 -38.401 1.00 53.56 200 ASP A N 1
ATOM 1435 C CA . ASP A 1 200 ? 22.568 -7.657 -39.664 1.00 53.56 200 ASP A CA 1
ATOM 1436 C C . ASP A 1 200 ? 23.837 -6.767 -39.761 1.00 53.56 200 ASP A C 1
ATOM 1438 O O . ASP A 1 200 ? 23.997 -6.003 -40.708 1.00 53.56 200 ASP A O 1
ATOM 1442 N N . ALA A 1 201 ? 24.802 -6.864 -38.832 1.00 57.06 201 ALA A N 1
ATOM 1443 C CA . ALA A 1 201 ? 26.051 -6.077 -38.878 1.00 57.06 201 ALA A CA 1
ATOM 1444 C C . ALA A 1 201 ? 27.279 -6.883 -39.352 1.00 57.06 201 ALA A C 1
ATOM 1446 O O . ALA A 1 201 ? 28.409 -6.623 -38.940 1.00 57.06 201 ALA A O 1
ATOM 1447 N N . SER A 1 202 ? 27.083 -7.903 -40.189 1.00 55.25 202 SER A N 1
ATOM 1448 C CA . SER A 1 202 ? 28.187 -8.660 -40.801 1.00 55.25 202 SER A CA 1
ATOM 1449 C C . SER A 1 202 ? 27.873 -9.044 -42.245 1.00 55.25 202 SER A C 1
ATOM 1451 O O . SER A 1 202 ? 27.821 -10.215 -42.601 1.00 55.25 202 SER A O 1
ATOM 1453 N N . ALA A 1 203 ? 27.704 -8.029 -43.086 1.00 58.03 203 ALA A N 1
ATOM 1454 C CA . ALA A 1 203 ? 28.061 -8.094 -44.496 1.00 58.03 203 ALA A CA 1
ATOM 1455 C C . ALA A 1 203 ? 28.607 -6.713 -44.896 1.00 58.03 203 ALA A C 1
ATOM 1457 O O . ALA A 1 203 ? 27.992 -5.700 -44.586 1.00 58.03 203 ALA A O 1
ATOM 1458 N N . ASP A 1 204 ? 29.772 -6.702 -45.542 1.00 53.91 204 ASP A N 1
ATOM 1459 C CA . ASP A 1 204 ? 30.489 -5.545 -46.102 1.00 53.91 204 ASP A CA 1
ATOM 1460 C C . ASP A 1 204 ? 31.295 -4.636 -45.156 1.00 53.91 204 ASP A C 1
ATOM 1462 O O . ASP A 1 204 ? 31.054 -3.436 -45.066 1.00 53.91 204 ASP A O 1
ATOM 1466 N N . ASN A 1 205 ? 32.377 -5.173 -44.565 1.00 58.78 205 ASN A N 1
ATOM 1467 C CA . ASN A 1 205 ? 33.665 -4.458 -44.638 1.00 58.78 205 ASN A CA 1
ATOM 1468 C C . ASN A 1 205 ? 34.899 -5.389 -44.483 1.00 58.78 205 ASN A C 1
ATOM 1470 O O . ASN A 1 205 ? 35.298 -5.689 -43.356 1.00 58.78 205 ASN A O 1
ATOM 1474 N N . PRO A 1 206 ? 35.530 -5.860 -45.577 1.00 56.12 206 PRO A N 1
ATOM 1475 C CA . PRO A 1 206 ? 36.712 -6.729 -45.515 1.00 56.12 206 PRO A CA 1
ATOM 1476 C C . PRO A 1 206 ? 38.078 -6.016 -45.354 1.00 56.12 206 PRO A C 1
ATOM 1478 O O . PRO A 1 206 ? 39.102 -6.669 -45.537 1.00 56.12 206 PRO A O 1
ATOM 1481 N N . GLU A 1 207 ? 38.161 -4.726 -44.997 1.00 55.47 207 GLU A N 1
ATOM 1482 C CA . GLU A 1 207 ? 39.425 -3.962 -45.128 1.00 55.47 207 GLU A CA 1
ATOM 1483 C C . GLU A 1 207 ? 40.088 -3.461 -43.824 1.00 55.47 207 GLU A C 1
ATOM 1485 O O . GLU A 1 207 ? 40.805 -2.468 -43.847 1.00 55.47 207 GLU A O 1
ATOM 1490 N N . ASN A 1 208 ? 39.904 -4.108 -42.663 1.00 54.16 208 ASN A N 1
ATOM 1491 C CA . ASN A 1 208 ? 40.619 -3.659 -41.446 1.00 54.16 208 ASN A CA 1
ATOM 1492 C C . ASN A 1 208 ? 41.053 -4.768 -40.469 1.00 54.16 208 ASN A C 1
ATOM 1494 O O . ASN A 1 208 ? 40.925 -4.653 -39.252 1.00 54.16 208 ASN A O 1
ATOM 1498 N N . ALA A 1 209 ? 41.607 -5.854 -41.008 1.00 49.12 209 ALA A N 1
ATOM 1499 C CA . ALA A 1 209 ? 42.042 -7.036 -40.258 1.00 49.12 209 ALA A CA 1
ATOM 1500 C C . ALA A 1 209 ? 43.532 -7.034 -39.844 1.00 49.12 209 ALA A C 1
ATOM 1502 O O . ALA A 1 209 ? 44.176 -8.075 -39.944 1.00 49.12 209 ALA A O 1
ATOM 1503 N N . ALA A 1 210 ? 44.118 -5.910 -39.406 1.00 54.31 210 ALA A N 1
ATOM 1504 C CA . ALA A 1 210 ? 45.574 -5.894 -39.190 1.00 54.31 210 ALA A CA 1
ATOM 1505 C C . ALA A 1 210 ? 46.132 -5.202 -37.940 1.00 54.31 210 ALA A C 1
ATOM 1507 O O . ALA A 1 210 ? 47.353 -5.157 -37.847 1.00 54.31 210 ALA A O 1
ATOM 1508 N N . ASN A 1 211 ? 45.350 -4.667 -36.987 1.00 53.88 211 ASN A N 1
ATOM 1509 C CA . ASN A 1 211 ? 46.012 -3.791 -36.004 1.00 53.88 211 ASN A CA 1
ATOM 1510 C C . ASN A 1 211 ? 45.541 -3.745 -34.548 1.00 53.88 211 ASN A C 1
ATOM 1512 O O . ASN A 1 211 ? 45.800 -2.737 -33.911 1.00 53.88 211 ASN A O 1
ATOM 1516 N N . ASN A 1 212 ? 44.926 -4.781 -33.972 1.00 42.59 212 ASN A N 1
ATOM 1517 C CA . ASN A 1 212 ? 44.724 -4.794 -32.511 1.00 42.59 212 ASN A CA 1
ATOM 1518 C C . ASN A 1 212 ? 44.769 -6.206 -31.925 1.00 42.59 212 ASN A C 1
ATOM 1520 O O . ASN A 1 212 ? 43.745 -6.805 -31.605 1.00 42.59 212 ASN A O 1
ATOM 1524 N N . GLN A 1 213 ? 45.985 -6.719 -31.771 1.00 47.88 213 GLN A N 1
ATOM 1525 C CA . GLN A 1 213 ? 46.272 -7.944 -31.039 1.00 47.88 213 GLN A CA 1
ATOM 1526 C C . GLN A 1 213 ? 47.442 -7.671 -30.091 1.00 47.88 213 GLN A C 1
ATOM 1528 O O . GLN A 1 213 ? 48.552 -8.084 -30.376 1.00 47.88 213 GLN A O 1
ATOM 1533 N N . GLU A 1 214 ? 47.203 -6.914 -29.014 1.00 47.62 214 GLU A N 1
A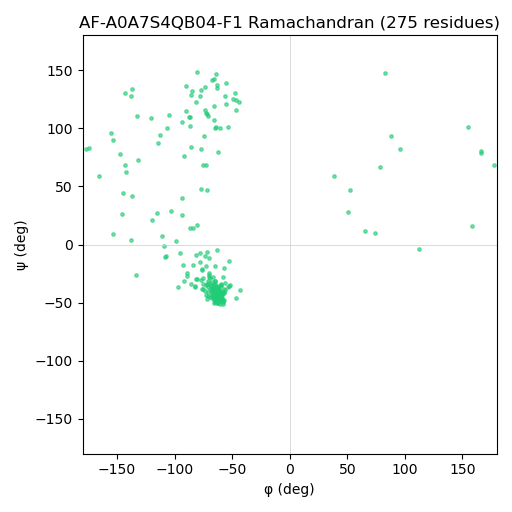TOM 1534 C CA . GLU A 1 214 ? 48.100 -6.812 -27.847 1.00 47.62 214 GLU A CA 1
ATOM 1535 C C . GLU A 1 214 ? 47.440 -5.957 -26.748 1.00 47.62 214 GLU A C 1
ATOM 1537 O O . GLU A 1 214 ? 47.640 -4.749 -26.672 1.00 47.62 214 GLU A O 1
ATOM 1542 N N . ASN A 1 215 ? 46.567 -6.575 -25.942 1.00 44.75 215 ASN A N 1
ATOM 1543 C CA . ASN A 1 215 ? 46.372 -6.281 -24.511 1.00 44.75 215 ASN A CA 1
ATOM 1544 C C . ASN A 1 215 ? 45.241 -7.154 -23.945 1.00 44.75 215 ASN A C 1
ATOM 1546 O O . ASN A 1 215 ? 44.176 -6.676 -23.567 1.00 44.75 215 ASN A O 1
ATOM 1550 N N . GLU A 1 216 ? 45.499 -8.458 -23.866 1.00 42.94 216 GLU A N 1
ATOM 1551 C CA . GLU A 1 216 ? 44.814 -9.352 -22.931 1.00 42.94 216 GLU A CA 1
ATOM 1552 C C . GLU A 1 216 ? 45.848 -9.862 -21.933 1.00 42.94 216 GLU A C 1
ATOM 1554 O O . GLU A 1 216 ? 46.481 -10.902 -22.102 1.00 42.94 216 GLU A O 1
ATOM 1559 N N . ALA A 1 217 ? 46.033 -9.093 -20.870 1.00 42.97 217 ALA A N 1
ATOM 1560 C CA . ALA A 1 217 ? 46.545 -9.620 -19.627 1.00 42.97 217 ALA A CA 1
ATOM 1561 C C . ALA A 1 217 ? 45.736 -8.984 -18.502 1.00 42.97 217 ALA A C 1
ATOM 1563 O O . ALA A 1 217 ? 45.663 -7.763 -18.407 1.00 42.97 217 ALA A O 1
ATOM 1564 N N . GLN A 1 218 ? 45.209 -9.854 -17.637 1.00 42.97 218 GLN A N 1
ATOM 1565 C CA . GLN A 1 218 ? 44.808 -9.564 -16.262 1.00 42.97 218 GLN A CA 1
ATOM 1566 C C . GLN A 1 218 ? 43.329 -9.220 -16.015 1.00 42.97 218 GLN A C 1
ATOM 1568 O O . GLN A 1 218 ? 42.984 -8.084 -15.729 1.00 42.97 218 GLN A O 1
ATOM 1573 N N . GLU A 1 219 ? 42.494 -10.262 -15.915 1.00 41.59 219 GLU A N 1
ATOM 1574 C CA . GLU A 1 219 ? 41.670 -10.430 -14.706 1.00 41.59 219 GLU A CA 1
ATOM 1575 C C . GLU A 1 219 ? 41.315 -11.909 -14.462 1.00 41.59 219 GLU A C 1
ATOM 1577 O O . GLU A 1 219 ? 40.320 -12.456 -14.931 1.00 41.59 219 GLU A O 1
ATOM 1582 N N . VAL A 1 220 ? 42.187 -12.578 -13.705 1.00 45.31 220 VAL A N 1
ATOM 1583 C CA . VAL A 1 220 ? 41.924 -13.865 -13.056 1.00 45.31 220 VAL A CA 1
ATOM 1584 C C . VAL A 1 220 ? 41.719 -13.571 -11.573 1.00 45.31 220 VAL A C 1
ATOM 1586 O O . VAL A 1 220 ? 42.672 -13.162 -10.915 1.00 45.31 220 VAL A O 1
ATOM 1589 N N . CYS A 1 221 ? 40.483 -13.751 -11.083 1.00 38.91 221 CYS A N 1
ATOM 1590 C CA . CYS A 1 221 ? 40.105 -14.357 -9.788 1.00 38.91 221 CYS A CA 1
ATOM 1591 C C . CYS A 1 221 ? 38.733 -13.857 -9.286 1.00 38.91 221 CYS A C 1
ATOM 1593 O O . CYS A 1 221 ? 38.658 -12.820 -8.640 1.00 38.91 221 CYS A O 1
ATOM 1595 N N . SER A 1 222 ? 37.664 -14.650 -9.453 1.00 41.88 222 SER A N 1
ATOM 1596 C CA . SER A 1 222 ? 36.623 -14.813 -8.409 1.00 41.88 222 SER A CA 1
ATOM 1597 C C . SER A 1 222 ? 35.690 -16.010 -8.672 1.00 41.88 222 SER A C 1
ATOM 1599 O O . SER A 1 222 ? 34.469 -15.901 -8.727 1.00 41.88 222 SER A O 1
ATOM 1601 N N . ASN A 1 223 ? 36.260 -17.213 -8.767 1.00 51.19 223 ASN A N 1
ATOM 1602 C CA . ASN A 1 223 ? 35.489 -18.455 -8.647 1.00 51.19 223 ASN A CA 1
ATOM 1603 C C . ASN A 1 223 ? 35.358 -18.847 -7.166 1.00 51.19 223 ASN A C 1
ATOM 1605 O O . ASN A 1 223 ? 36.152 -19.646 -6.683 1.00 51.19 223 ASN A O 1
ATOM 1609 N N . ALA A 1 224 ? 34.381 -18.276 -6.446 1.00 48.44 224 ALA A N 1
ATOM 1610 C CA . ALA A 1 224 ? 33.793 -18.856 -5.222 1.00 48.44 224 ALA A CA 1
ATOM 1611 C C . ALA A 1 224 ? 32.635 -17.996 -4.662 1.00 48.44 224 ALA A C 1
ATOM 1613 O O . ALA A 1 224 ? 32.838 -17.214 -3.742 1.00 48.44 224 ALA A O 1
ATOM 1614 N N . SER A 1 225 ? 31.417 -18.137 -5.208 1.00 45.91 225 SER A N 1
ATOM 1615 C CA . SER A 1 225 ? 30.116 -18.026 -4.496 1.00 45.91 225 SER A CA 1
ATOM 1616 C C . SER A 1 225 ? 28.977 -17.911 -5.523 1.00 45.91 225 SER A C 1
ATOM 1618 O O . SER A 1 225 ? 28.492 -16.829 -5.841 1.00 45.91 225 SER A O 1
ATOM 1620 N N . SER A 1 226 ? 28.563 -19.048 -6.086 1.00 50.41 226 SER A N 1
ATOM 1621 C CA . SER A 1 226 ? 27.736 -19.147 -7.304 1.00 50.41 226 SER A CA 1
ATOM 1622 C C . SER A 1 226 ? 26.217 -18.928 -7.119 1.00 50.41 226 SER A C 1
ATOM 1624 O O . SER A 1 226 ? 25.444 -19.324 -7.989 1.00 50.41 226 SER A O 1
ATOM 1626 N N . LYS A 1 227 ? 25.731 -18.350 -6.011 1.00 52.25 227 LYS A N 1
ATOM 1627 C CA . LYS A 1 227 ? 24.273 -18.113 -5.840 1.00 52.25 227 LYS A CA 1
ATOM 1628 C C . LYS A 1 227 ? 23.884 -16.726 -5.331 1.00 52.25 227 LYS A C 1
ATOM 1630 O O . LYS A 1 227 ? 22.796 -16.265 -5.656 1.00 52.25 227 LYS A O 1
ATOM 1635 N N . SER A 1 228 ? 24.750 -16.028 -4.600 1.00 49.72 228 SER A N 1
ATOM 1636 C CA . SER A 1 228 ? 24.481 -14.651 -4.154 1.00 49.72 228 SER A CA 1
ATOM 1637 C C . SER A 1 228 ? 24.945 -13.589 -5.155 1.00 49.72 228 SER A C 1
ATOM 1639 O O . SER A 1 228 ? 24.368 -12.506 -5.208 1.00 49.72 228 SER A O 1
ATOM 1641 N N . THR A 1 229 ? 25.924 -13.909 -6.004 1.00 53.66 229 THR A N 1
ATOM 1642 C CA . THR A 1 229 ? 26.400 -13.027 -7.080 1.00 53.66 229 THR A CA 1
ATOM 1643 C C . THR A 1 229 ? 25.389 -12.875 -8.209 1.00 53.66 229 THR A C 1
ATOM 1645 O O . THR A 1 229 ? 25.339 -11.802 -8.795 1.00 53.66 229 THR A O 1
ATOM 1648 N N . SER A 1 230 ? 24.519 -13.856 -8.477 1.00 57.09 230 SER A N 1
ATOM 1649 C CA . SER A 1 230 ? 23.453 -13.702 -9.482 1.00 57.09 230 SER A CA 1
ATOM 1650 C C . SER A 1 230 ? 22.381 -12.697 -9.065 1.00 57.09 230 SER A C 1
ATOM 1652 O O . SER A 1 230 ? 21.917 -11.954 -9.912 1.00 57.09 230 SER A O 1
ATOM 1654 N N . LEU A 1 231 ? 22.021 -12.604 -7.777 1.00 58.09 231 LEU A N 1
ATOM 1655 C CA . LEU A 1 231 ? 21.060 -11.591 -7.317 1.00 58.09 231 LEU A CA 1
ATOM 1656 C C . LEU A 1 231 ? 21.685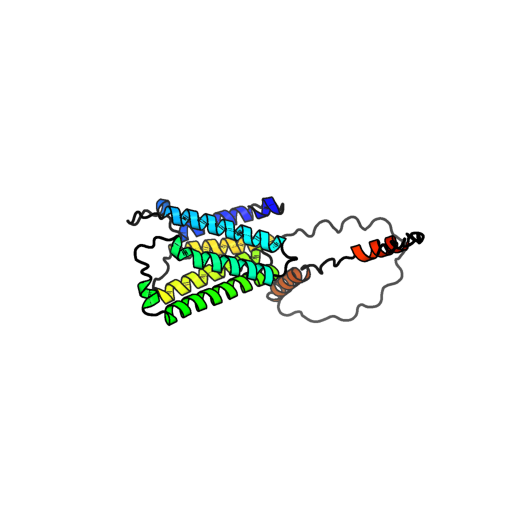 -10.196 -7.249 1.00 58.09 231 LEU A C 1
ATOM 1658 O O . LEU A 1 231 ? 21.033 -9.220 -7.602 1.00 58.09 231 LEU A O 1
ATOM 1662 N N . LEU A 1 232 ? 22.951 -10.102 -6.833 1.00 60.09 232 LEU A N 1
ATOM 1663 C CA . LEU A 1 232 ? 23.682 -8.834 -6.789 1.00 60.09 232 LEU A CA 1
ATOM 1664 C C . LEU A 1 232 ? 24.021 -8.307 -8.187 1.00 60.09 232 LEU A C 1
ATOM 1666 O O . LEU A 1 232 ? 23.863 -7.117 -8.419 1.00 60.09 232 LEU A O 1
ATOM 1670 N N . SER A 1 233 ? 24.432 -9.169 -9.122 1.00 62.19 233 SER A N 1
ATOM 1671 C CA . SER A 1 233 ? 24.655 -8.786 -10.526 1.00 62.19 233 SER A CA 1
ATOM 1672 C C . SER A 1 233 ? 23.348 -8.519 -11.263 1.00 62.19 233 SER A C 1
ATOM 1674 O O . SER A 1 233 ? 23.318 -7.604 -12.071 1.00 62.19 233 SER A O 1
ATOM 1676 N N . PHE A 1 234 ? 22.259 -9.229 -10.946 1.00 64.44 234 PHE A N 1
ATOM 1677 C CA . PHE A 1 234 ? 20.930 -8.919 -11.471 1.00 64.44 234 PHE A CA 1
ATOM 1678 C C . PHE A 1 234 ? 20.431 -7.560 -10.970 1.00 64.44 234 PHE A C 1
ATOM 1680 O O . PHE A 1 234 ? 20.067 -6.714 -11.779 1.00 64.44 234 PHE A O 1
ATOM 1687 N N . ALA A 1 235 ? 20.512 -7.300 -9.659 1.00 64.88 235 ALA A N 1
ATOM 1688 C CA . ALA A 1 235 ? 20.205 -5.985 -9.109 1.00 64.88 235 ALA A CA 1
ATOM 1689 C C . ALA A 1 235 ? 21.108 -4.913 -9.742 1.00 64.88 235 ALA A C 1
ATOM 1691 O O . ALA A 1 235 ? 20.608 -3.920 -10.253 1.00 64.88 235 ALA A O 1
ATOM 1692 N N . ALA A 1 236 ? 22.427 -5.126 -9.795 1.00 64.31 236 ALA A N 1
ATOM 1693 C CA . ALA A 1 236 ? 23.368 -4.172 -10.382 1.00 64.31 236 ALA A CA 1
ATOM 1694 C C . ALA A 1 236 ? 23.140 -3.933 -11.886 1.00 64.31 236 ALA A C 1
ATOM 1696 O O . ALA A 1 236 ? 23.289 -2.799 -12.332 1.00 64.31 236 ALA A O 1
ATOM 1697 N N . ALA A 1 237 ? 22.758 -4.953 -12.659 1.00 62.06 237 ALA A N 1
ATOM 1698 C CA . ALA A 1 237 ? 22.418 -4.830 -14.077 1.00 62.06 237 ALA A CA 1
ATOM 1699 C C . ALA A 1 237 ? 21.087 -4.091 -14.290 1.00 62.06 237 ALA A C 1
ATOM 1701 O O . ALA A 1 237 ? 20.966 -3.282 -15.207 1.00 62.06 237 ALA A O 1
ATOM 1702 N N . GLU A 1 238 ? 20.103 -4.309 -13.414 1.00 59.75 238 GLU A N 1
ATOM 1703 C CA . GLU A 1 238 ? 18.831 -3.582 -13.452 1.00 59.75 238 GLU A CA 1
ATOM 1704 C C . GLU A 1 238 ? 19.005 -2.112 -13.021 1.00 59.75 238 GLU A C 1
ATOM 1706 O O . GLU A 1 238 ? 18.357 -1.220 -13.569 1.00 59.75 238 GLU A O 1
ATOM 1711 N N . TYR A 1 239 ? 19.949 -1.829 -12.114 1.00 60.88 239 TYR A N 1
ATOM 1712 C CA . TYR A 1 239 ? 20.306 -0.470 -11.692 1.00 60.88 239 TYR A CA 1
ATOM 1713 C C . TYR A 1 239 ? 21.246 0.264 -12.656 1.00 60.88 239 TYR A C 1
ATOM 1715 O O . TYR A 1 239 ? 21.164 1.486 -12.751 1.00 60.88 239 TYR A O 1
ATOM 1723 N N . SER A 1 240 ? 22.114 -0.432 -13.396 1.00 56.50 240 SER A N 1
ATOM 1724 C CA . SER A 1 240 ? 23.009 0.204 -14.377 1.00 56.50 240 SER A CA 1
ATOM 1725 C C . SER A 1 240 ? 22.289 0.606 -15.668 1.00 56.50 240 SER A C 1
ATOM 1727 O O . SER A 1 240 ? 22.734 1.522 -16.358 1.00 56.50 240 SER A O 1
ATOM 1729 N N . GLN A 1 241 ? 21.136 -0.009 -15.963 1.00 50.59 241 GLN A N 1
ATOM 1730 C CA . GLN A 1 241 ? 20.222 0.430 -17.023 1.00 50.59 241 GLN A CA 1
ATOM 1731 C C . GLN A 1 241 ? 19.362 1.640 -16.639 1.00 50.59 241 GLN A C 1
ATOM 1733 O O . GLN A 1 241 ? 18.676 2.191 -17.509 1.00 50.59 241 GLN A O 1
ATOM 1738 N N . VAL A 1 242 ? 19.397 2.091 -15.375 1.00 49.44 242 VAL A N 1
ATOM 1739 C CA . VAL A 1 242 ? 18.797 3.371 -14.987 1.00 49.44 242 VAL A CA 1
ATOM 1740 C C . VAL A 1 242 ? 19.569 4.463 -15.710 1.00 49.44 242 VAL A C 1
ATOM 1742 O O . VAL A 1 242 ? 20.696 4.819 -15.379 1.00 49.44 242 VAL A O 1
ATOM 1745 N N . GLN A 1 243 ? 18.929 4.908 -16.783 1.00 47.19 243 GLN A N 1
ATOM 1746 C CA . GLN A 1 243 ? 19.448 5.773 -17.816 1.00 47.19 243 GLN A CA 1
ATOM 1747 C C . GLN A 1 243 ? 20.232 6.932 -17.207 1.00 47.19 243 GLN A C 1
ATOM 1749 O O . GLN A 1 243 ? 19.671 7.754 -16.481 1.00 47.19 243 GLN A O 1
ATOM 1754 N N . VAL A 1 244 ? 21.507 7.055 -17.597 1.00 49.16 244 VAL A N 1
ATOM 1755 C CA . VAL A 1 244 ? 22.132 8.374 -17.702 1.00 49.16 244 VAL A CA 1
ATOM 1756 C C . VAL A 1 244 ? 21.102 9.213 -18.453 1.00 49.16 244 VAL A C 1
ATOM 1758 O O . VAL A 1 244 ? 20.763 8.838 -19.585 1.00 49.16 244 VAL A O 1
ATOM 1761 N N . PRO A 1 245 ? 20.519 10.265 -17.841 1.00 51.00 245 PRO A N 1
ATOM 1762 C CA . PRO A 1 245 ? 19.589 11.120 -18.546 1.00 51.00 245 PRO A CA 1
ATOM 1763 C C . PRO A 1 245 ? 20.298 11.471 -19.838 1.00 51.00 245 PRO A C 1
ATOM 1765 O O . PRO A 1 245 ? 21.456 11.893 -19.788 1.00 51.00 245 PRO A O 1
ATOM 1768 N N . ARG A 1 246 ? 19.666 11.211 -20.987 1.00 50.22 246 ARG A N 1
ATOM 1769 C CA . ARG A 1 246 ? 20.150 11.666 -22.291 1.00 50.22 246 ARG A CA 1
ATOM 1770 C C . ARG A 1 246 ? 20.130 13.185 -22.204 1.00 50.22 246 ARG A C 1
ATOM 1772 O O . ARG A 1 246 ? 19.167 13.845 -22.589 1.00 50.22 246 ARG A O 1
ATOM 1779 N N . GLN A 1 247 ? 21.151 13.730 -21.556 1.00 51.97 247 GLN A N 1
ATOM 1780 C CA . GLN A 1 247 ? 21.251 15.096 -21.118 1.00 51.97 247 GLN A CA 1
ATOM 1781 C C . GLN A 1 247 ? 21.582 15.852 -22.380 1.00 51.97 247 GLN A C 1
ATOM 1783 O O . GLN A 1 247 ? 22.727 16.128 -22.704 1.00 51.97 247 GLN A O 1
ATOM 1788 N N . ARG A 1 248 ? 20.520 16.138 -23.130 1.00 50.94 248 ARG A N 1
ATOM 1789 C CA . ARG A 1 248 ? 20.442 17.286 -24.006 1.00 50.94 248 ARG A CA 1
ATOM 1790 C C . ARG A 1 248 ? 21.628 17.394 -24.967 1.00 50.94 248 ARG A C 1
ATOM 1792 O O . ARG A 1 248 ? 22.111 18.492 -25.219 1.00 50.94 248 ARG A O 1
ATOM 1799 N N . GLN A 1 249 ? 21.982 16.290 -25.622 1.00 52.75 249 GLN A N 1
ATOM 1800 C CA . GLN A 1 249 ? 22.778 16.329 -26.855 1.00 52.75 249 GLN A CA 1
ATOM 1801 C C . GLN A 1 249 ? 22.028 17.059 -27.994 1.00 52.75 249 GLN A C 1
ATOM 1803 O O . GLN A 1 249 ? 22.589 17.366 -29.028 1.00 52.75 249 GLN A O 1
ATOM 1808 N N . ARG A 1 250 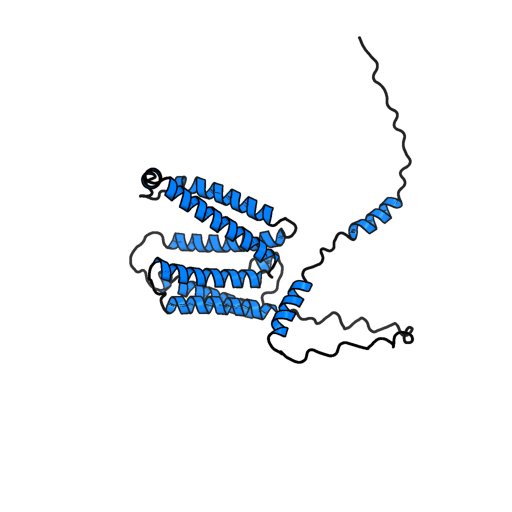? 20.770 17.468 -27.764 1.00 54.19 250 ARG A N 1
ATOM 1809 C CA . ARG A 1 250 ? 20.046 18.445 -28.592 1.00 54.19 250 ARG A CA 1
ATOM 1810 C C . ARG A 1 250 ? 20.520 19.899 -28.453 1.00 54.19 250 ARG A C 1
ATOM 1812 O O . ARG A 1 250 ? 20.013 20.747 -29.183 1.00 54.19 250 ARG A O 1
ATOM 1819 N N . ARG A 1 251 ? 21.434 20.234 -27.529 1.00 53.69 251 ARG A N 1
ATOM 1820 C CA . ARG A 1 251 ? 21.971 21.607 -27.423 1.00 53.69 251 ARG A CA 1
ATOM 1821 C C . ARG A 1 251 ? 23.261 21.839 -28.215 1.00 53.69 251 ARG A C 1
ATOM 1823 O O . ARG A 1 251 ? 23.538 22.998 -28.498 1.00 53.69 251 ARG A O 1
ATOM 1830 N N . SER A 1 252 ? 23.995 20.799 -28.620 1.00 55.56 252 SER A N 1
ATOM 1831 C CA . SER A 1 252 ? 25.155 20.969 -29.510 1.00 55.56 252 SER A CA 1
ATOM 1832 C C . SER A 1 252 ? 24.733 21.214 -30.957 1.00 55.56 252 SER A C 1
ATOM 1834 O O . SER A 1 252 ? 25.291 22.091 -31.609 1.00 55.56 252 SER A O 1
ATOM 1836 N N . ASP A 1 253 ? 23.682 20.542 -31.429 1.00 56.47 253 ASP A N 1
ATOM 1837 C CA . ASP A 1 253 ? 23.297 20.634 -32.845 1.00 56.47 253 ASP A CA 1
ATOM 1838 C C . ASP A 1 253 ? 22.570 21.955 -33.152 1.00 56.47 253 ASP A C 1
ATOM 1840 O O . ASP A 1 253 ? 22.722 22.531 -34.226 1.00 56.47 253 ASP A O 1
ATOM 1844 N N . GLY A 1 254 ? 21.851 22.507 -32.167 1.00 55.78 254 GLY A N 1
ATOM 1845 C CA . GLY A 1 254 ? 21.244 23.837 -32.270 1.00 55.78 254 GLY A CA 1
ATOM 1846 C C . GLY A 1 254 ? 22.241 24.992 -32.121 1.00 55.78 254 GLY A C 1
ATOM 1847 O O . GLY A 1 254 ? 22.027 26.049 -32.707 1.00 55.78 254 GLY A O 1
ATOM 1848 N N . ALA A 1 255 ? 23.339 24.808 -31.377 1.00 56.56 255 ALA A N 1
ATOM 1849 C CA . ALA A 1 255 ? 24.397 25.817 -31.270 1.00 56.56 255 ALA A CA 1
ATOM 1850 C C . ALA A 1 255 ? 25.268 25.864 -32.538 1.00 56.56 255 ALA A C 1
ATOM 1852 O O . ALA A 1 255 ? 25.657 26.949 -32.965 1.00 56.56 255 ALA A O 1
ATOM 1853 N N . ALA A 1 256 ? 25.495 24.717 -33.188 1.00 57.31 256 ALA A N 1
ATOM 1854 C CA . ALA A 1 256 ? 26.143 24.666 -34.497 1.00 57.31 256 ALA A CA 1
ATOM 1855 C C . ALA A 1 256 ? 25.266 25.284 -35.605 1.00 57.31 256 ALA A C 1
ATOM 1857 O O . ALA A 1 256 ? 25.781 25.995 -36.463 1.00 57.31 256 ALA A O 1
ATOM 1858 N N . ALA A 1 257 ? 23.941 25.096 -35.555 1.00 57.00 257 ALA A N 1
ATOM 1859 C CA . ALA A 1 257 ? 23.023 25.724 -36.510 1.00 57.00 257 ALA A CA 1
ATOM 1860 C C . ALA A 1 257 ? 22.837 27.239 -36.273 1.00 57.00 257 ALA A C 1
ATOM 1862 O O . ALA A 1 257 ? 22.715 27.997 -37.232 1.00 57.00 257 ALA A O 1
ATOM 1863 N N . ALA A 1 258 ? 22.859 27.707 -35.019 1.00 56.47 258 ALA A N 1
ATOM 1864 C CA . ALA A 1 258 ? 22.715 29.131 -34.691 1.00 56.47 258 ALA A CA 1
ATOM 1865 C C . ALA A 1 258 ? 23.986 29.962 -34.957 1.00 56.47 258 ALA A C 1
ATOM 1867 O O . ALA A 1 258 ? 23.889 31.169 -35.161 1.00 56.47 258 ALA A O 1
ATOM 1868 N N . ALA A 1 259 ? 25.168 29.338 -35.012 1.00 57.47 259 ALA A N 1
ATOM 1869 C CA . ALA A 1 259 ? 26.405 30.011 -35.417 1.00 57.47 259 ALA A CA 1
ATOM 1870 C C . ALA A 1 259 ? 26.480 30.297 -36.935 1.00 57.47 259 ALA A C 1
ATOM 1872 O O . ALA A 1 259 ? 27.367 31.027 -37.371 1.00 57.47 259 ALA A O 1
ATOM 1873 N N . ALA A 1 260 ? 25.558 29.753 -37.741 1.00 58.78 260 ALA A N 1
ATOM 1874 C CA . ALA A 1 260 ? 25.540 29.932 -39.195 1.00 58.78 260 ALA A CA 1
ATOM 1875 C C . ALA A 1 260 ? 24.627 31.074 -39.686 1.00 58.78 260 ALA A C 1
ATOM 1877 O O . ALA A 1 260 ? 24.664 31.413 -40.866 1.00 58.78 260 ALA A O 1
ATOM 1878 N N . SER A 1 261 ? 23.829 31.700 -38.816 1.00 59.41 261 SER A N 1
ATOM 1879 C CA . SER A 1 261 ? 22.983 32.839 -39.189 1.00 59.41 261 SER A CA 1
ATOM 1880 C C . SER A 1 261 ? 23.468 34.113 -38.500 1.00 59.41 261 SER A C 1
ATOM 1882 O O . SER A 1 261 ? 23.082 34.391 -37.369 1.00 59.41 261 SER A O 1
ATOM 1884 N N . ASN A 1 262 ? 24.310 34.883 -39.191 1.00 59.81 262 ASN A N 1
ATOM 1885 C CA . ASN A 1 262 ? 24.552 36.300 -38.911 1.00 59.81 262 ASN A CA 1
ATOM 1886 C C . ASN A 1 262 ? 23.310 37.110 -39.334 1.00 59.81 262 ASN A C 1
ATOM 1888 O O . ASN A 1 262 ? 23.071 37.208 -40.539 1.00 59.81 262 ASN A O 1
ATOM 1892 N N . PRO A 1 263 ? 22.526 37.718 -38.426 1.00 59.50 263 PRO A N 1
ATOM 1893 C CA . PRO A 1 263 ? 21.638 38.802 -38.807 1.00 59.50 263 PRO A CA 1
ATOM 1894 C C . PRO A 1 263 ? 22.446 40.104 -38.873 1.00 59.50 263 PRO A C 1
ATOM 1896 O O . PRO A 1 263 ? 23.074 40.513 -37.896 1.00 59.50 263 PRO A O 1
ATOM 1899 N N . GLU A 1 264 ? 22.425 40.756 -40.034 1.00 60.06 264 GLU A N 1
ATOM 1900 C CA . GLU A 1 264 ? 22.841 42.148 -40.191 1.00 60.06 264 GLU A CA 1
ATOM 1901 C C . GLU A 1 264 ? 22.225 43.016 -39.086 1.00 60.06 264 GLU A C 1
ATOM 1903 O O . GLU A 1 264 ? 21.007 43.059 -38.891 1.00 60.06 264 GLU A O 1
ATOM 1908 N N . ALA A 1 265 ? 23.089 43.719 -38.355 1.00 53.41 265 ALA A N 1
ATOM 1909 C CA . ALA A 1 265 ? 22.707 44.703 -37.361 1.00 53.41 265 ALA A CA 1
ATOM 1910 C C . ALA A 1 265 ? 21.909 45.831 -38.035 1.00 53.41 265 ALA A C 1
ATOM 1912 O O . ALA A 1 265 ? 22.475 46.732 -38.650 1.00 53.41 265 ALA A O 1
ATOM 1913 N N . THR A 1 266 ? 20.583 45.784 -37.915 1.00 66.06 266 THR A N 1
ATOM 1914 C CA . THR A 1 266 ? 19.711 46.889 -38.319 1.00 66.06 266 THR A CA 1
ATOM 1915 C C . THR A 1 266 ? 19.603 47.863 -37.151 1.00 66.06 266 THR A C 1
ATOM 1917 O O . THR A 1 266 ? 18.913 47.618 -36.161 1.00 66.06 266 THR A O 1
ATOM 1920 N N . THR A 1 267 ? 20.337 48.964 -37.254 1.00 62.88 267 THR A N 1
ATOM 1921 C CA . THR A 1 267 ? 20.339 50.099 -36.330 1.00 62.88 267 THR A CA 1
ATOM 1922 C C . THR A 1 267 ? 18.971 50.788 -36.363 1.00 62.88 267 THR A C 1
ATOM 1924 O O . THR A 1 267 ? 18.676 51.562 -37.271 1.00 62.88 267 THR A O 1
ATOM 1927 N N . VAL A 1 268 ? 18.108 50.513 -35.382 1.00 63.03 268 VAL A N 1
ATOM 1928 C CA . VAL A 1 268 ? 16.854 51.259 -35.194 1.00 63.03 268 VAL A CA 1
ATOM 1929 C C . VAL A 1 268 ? 17.152 52.490 -34.341 1.00 63.03 268 VAL A C 1
ATOM 1931 O O . VAL A 1 268 ? 17.479 52.385 -33.160 1.00 63.03 268 VAL A O 1
ATOM 1934 N N . GLY A 1 269 ? 17.089 53.660 -34.977 1.00 62.12 269 GLY A N 1
ATOM 1935 C CA . GLY A 1 269 ? 17.316 54.959 -34.354 1.00 62.12 269 GLY A CA 1
ATOM 1936 C C . GLY A 1 269 ? 16.282 55.285 -33.275 1.00 62.12 269 GLY A C 1
ATOM 1937 O O . GLY A 1 269 ? 15.078 55.124 -33.469 1.00 62.12 269 GLY A O 1
ATOM 1938 N N . ALA A 1 270 ? 16.772 55.778 -32.139 1.00 58.03 270 ALA A N 1
ATOM 1939 C CA . ALA A 1 270 ? 15.960 56.335 -31.070 1.00 58.03 270 ALA A CA 1
ATOM 1940 C C . ALA A 1 270 ? 15.418 57.713 -31.487 1.00 58.03 270 ALA A C 1
ATOM 1942 O O . ALA A 1 270 ? 16.184 58.657 -31.680 1.00 58.03 270 ALA A O 1
ATOM 1943 N N . VAL A 1 271 ? 14.096 57.834 -31.607 1.00 68.81 271 VAL A N 1
ATOM 1944 C CA . VAL A 1 271 ? 13.407 59.127 -31.713 1.00 68.81 271 VAL A CA 1
ATOM 1945 C C . VAL A 1 271 ? 13.053 59.583 -30.299 1.00 68.81 271 VAL A C 1
ATOM 1947 O O . VAL A 1 271 ? 12.270 58.937 -29.606 1.00 68.81 271 VAL A O 1
ATOM 1950 N N . ALA A 1 272 ? 13.664 60.684 -29.866 1.00 66.25 272 ALA A N 1
ATOM 1951 C CA . ALA A 1 272 ? 13.358 61.353 -28.607 1.00 66.25 272 ALA A CA 1
ATOM 1952 C C . ALA A 1 272 ? 12.017 62.110 -28.706 1.00 66.25 272 ALA A C 1
ATOM 1954 O O . ALA A 1 272 ? 11.807 62.821 -29.692 1.00 66.25 272 ALA A O 1
ATOM 1955 N N . PRO A 1 273 ? 11.119 62.026 -27.708 1.00 69.62 273 PRO A N 1
ATOM 1956 C CA . PRO A 1 273 ? 9.973 62.920 -27.638 1.00 69.62 273 PRO A CA 1
ATOM 1957 C C . PRO A 1 273 ? 10.388 64.305 -27.127 1.00 69.62 273 PRO A C 1
ATOM 1959 O O . PRO A 1 273 ? 11.107 64.449 -26.137 1.00 69.62 273 PRO A O 1
ATOM 1962 N N . ALA A 1 274 ? 9.912 65.320 -27.845 1.00 65.56 274 ALA A N 1
ATOM 1963 C CA . ALA A 1 274 ? 10.066 66.730 -27.538 1.00 65.56 274 ALA A CA 1
ATOM 1964 C C . ALA A 1 274 ? 9.287 67.133 -26.274 1.00 65.56 274 ALA A C 1
ATOM 1966 O O . ALA A 1 274 ? 8.158 66.699 -26.048 1.00 65.56 274 ALA A O 1
ATOM 1967 N N . ASN A 1 275 ? 9.914 68.011 -25.490 1.00 67.81 275 ASN A N 1
ATOM 1968 C CA . ASN A 1 275 ? 9.329 68.756 -24.381 1.00 67.81 275 ASN A CA 1
ATOM 1969 C C . ASN A 1 275 ? 8.097 69.565 -24.814 1.00 67.81 275 ASN A C 1
ATOM 1971 O O . ASN A 1 275 ? 8.140 70.268 -25.823 1.00 67.81 275 ASN A O 1
ATOM 1975 N N . ALA A 1 276 ? 7.071 69.568 -23.965 1.00 61.59 276 ALA A N 1
ATOM 1976 C CA . ALA A 1 276 ? 6.078 70.632 -23.890 1.00 61.59 276 ALA A CA 1
ATOM 1977 C C . ALA A 1 276 ? 5.886 71.004 -22.412 1.00 61.59 276 ALA A C 1
ATOM 1979 O O . ALA A 1 276 ? 5.374 70.202 -21.629 1.00 61.59 276 ALA A O 1
ATOM 1980 N N . ALA A 1 277 ? 6.343 72.201 -22.053 1.00 67.69 277 ALA A N 1
ATOM 1981 C CA . ALA A 1 277 ? 5.994 72.941 -20.847 1.00 67.69 277 ALA A CA 1
ATOM 1982 C C . ALA A 1 277 ? 5.815 74.406 -21.255 1.00 67.69 277 ALA A C 1
ATOM 1984 O O . ALA A 1 277 ? 6.622 74.862 -22.101 1.00 67.69 277 ALA A O 1
#

Solvent-accessible surface area (backbone atoms only — not comparable to full-atom values): 17216 Å² total; per-residue (Å²): 107,69,64,32,76,76,70,66,55,82,84,51,70,68,52,55,54,23,51,52,41,29,52,53,10,49,46,42,52,65,53,47,44,93,81,68,52,74,90,77,77,96,70,64,64,67,56,56,54,52,50,51,52,51,48,53,50,52,53,54,49,51,57,54,49,52,61,75,40,65,88,51,61,58,69,58,57,43,48,52,51,50,51,53,49,51,53,50,60,70,46,43,76,78,72,52,87,54,90,80,71,54,65,59,65,43,69,76,39,51,68,59,48,48,48,52,53,53,51,52,50,52,53,49,52,51,50,45,47,50,49,47,51,40,54,74,75,29,64,65,65,57,38,51,41,52,52,51,50,48,53,52,52,53,48,53,52,48,44,33,72,76,68,69,50,77,82,50,70,59,34,54,51,9,50,50,36,29,50,49,18,41,50,50,50,55,66,68,63,75,73,69,76,92,73,85,88,84,84,79,92,84,77,89,80,94,85,78,91,80,86,86,90,88,85,91,79,89,88,88,86,84,94,82,64,96,68,65,52,59,56,52,50,48,50,50,54,62,55,66,64,58,66,74,71,85,75,55,73,71,55,58,62,52,52,61,57,54,73,72,62,83,76,82,86,76,84,79,79,87,81,80,85,80,88,84,132

Foldseek 3Di:
DVCCVVVVDDDDPLLVVLVVLLVQLVCLQLVDCVNNNDPDDPDDVVVVVVCVVVVVVVVVVLLVVLVVVLVDDLVVVLVVVLVVVVVCVVCVVVPDPPVPPPCVVCVVPVPVVVVVVVVVSVVVSVVSSCLSVLSNLDDSLVSVLCVLLVCVVVVQVCCCVVVVDHDDPSNVVSSVSNNVSSVSVVVVVPDPPPPDPPPDPPDDDPPDPDDDDDDPDDDDDDPPDPPPVVVVVVSVVVVVPPDPPPPPPVVVVVVVVVVPDDDDDDDDDDDDDDDDD

Mean predicted aligned error: 13.19 Å

pLDDT: mean 75.94, std 15.65, range [38.91, 96.06]